Protein AF-0000000068720782 (afdb_homodimer)

Sequence (340 aa):
MIREATKRDLAYILDIYNDAILYTTAVYAYKPVNLENRIDWYEQKKAEGYPIFVYELDNKVVGFATFGPFRAWPAYKYSVEHSVYVDKAYRKNGIGSSLMKELIKIAKEREYMTLIAGIDAENEKSIALHQNYGFVHAGTIKKAGYKFNKWLDLAFYQLELNGPENPIEEMIREATKRDLAYILDIYNDAILYTTAVYAYKPVNLENRIDWYEQKKAEGYPIFVYELDNKVVGFATFGPFRAWPAYKYSVEHSVYVDKAYRKNGIGSSLMKELIKIAKEREYMTLIAGIDAENEKSIALHQNYGFVHAGTIKKAGYKFNKWLDLAFYQLELNGPENPIEE

Structure (mmCIF, N/CA/C/O backbone):
data_AF-0000000068720782-model_v1
#
loop_
_entity.id
_entity.type
_entity.pdbx_description
1 polymer N-acetyltransferase
#
loop_
_atom_site.group_PDB
_atom_site.id
_atom_site.type_symbol
_atom_site.label_atom_id
_atom_site.label_alt_id
_atom_site.label_comp_id
_atom_site.label_asym_id
_atom_site.label_entity_id
_atom_site.label_seq_id
_atom_site.pdbx_PDB_ins_code
_atom_site.Cartn_x
_atom_site.Cartn_y
_atom_site.Cartn_z
_atom_site.occupancy
_atom_site.B_iso_or_equiv
_atom_site.auth_seq_id
_atom_site.auth_comp_id
_atom_site.auth_asym_id
_atom_site.auth_atom_id
_atom_site.pdbx_PDB_model_num
ATOM 1 N N . MET A 1 1 ? -9.438 27.859 11.477 1 93.75 1 MET A N 1
ATOM 2 C CA . MET A 1 1 ? -10.672 27.266 10.969 1 93.75 1 MET A CA 1
ATOM 3 C C . MET A 1 1 ? -10.375 26.156 9.984 1 93.75 1 MET A C 1
ATOM 5 O O . MET A 1 1 ? -9.414 26.234 9.211 1 93.75 1 MET A O 1
ATOM 9 N N . ILE A 1 2 ? -11.125 25.094 10.039 1 98.25 2 ILE A N 1
ATOM 10 C CA . ILE A 1 2 ? -10.977 23.984 9.102 1 98.25 2 ILE A CA 1
ATOM 11 C C . ILE A 1 2 ? -12.016 24.109 7.988 1 98.25 2 ILE A C 1
ATOM 13 O O . ILE A 1 2 ? -13.188 24.375 8.258 1 98.25 2 ILE A O 1
ATOM 17 N N . ARG A 1 3 ? -11.594 23.922 6.809 1 98.25 3 ARG A N 1
ATOM 18 C CA . ARG A 1 3 ? -12.469 23.953 5.641 1 98.25 3 ARG A CA 1
ATOM 19 C C . ARG A 1 3 ? -11.898 23.109 4.508 1 98.25 3 ARG A C 1
ATOM 21 O O . ARG A 1 3 ? -10.758 22.641 4.586 1 98.25 3 ARG A O 1
ATOM 28 N N . GLU A 1 4 ? -12.68 22.938 3.471 1 98.31 4 GLU A N 1
ATOM 29 C CA . GLU A 1 4 ? -12.18 22.266 2.275 1 98.31 4 GLU A CA 1
ATOM 30 C C . GLU A 1 4 ? -11.18 23.141 1.524 1 98.31 4 GLU A C 1
ATOM 32 O O . GLU A 1 4 ? -11.375 24.344 1.405 1 98.31 4 GLU A O 1
ATOM 37 N N . ALA A 1 5 ? -10.234 22.516 0.987 1 98.75 5 ALA A N 1
ATOM 38 C CA . ALA A 1 5 ? -9.203 23.234 0.238 1 98.75 5 ALA A CA 1
ATOM 39 C C . ALA A 1 5 ? -9.758 23.766 -1.083 1 98.75 5 ALA A C 1
ATOM 41 O O . ALA A 1 5 ? -10.695 23.188 -1.646 1 98.75 5 ALA A O 1
ATOM 42 N N . THR A 1 6 ? -9.195 24.844 -1.563 1 98.06 6 THR A N 1
ATOM 43 C CA . THR A 1 6 ? -9.375 25.359 -2.916 1 98.06 6 THR A CA 1
ATOM 44 C C . THR A 1 6 ? -8.031 25.484 -3.631 1 98.06 6 THR A C 1
ATOM 46 O O . THR A 1 6 ? -6.977 25.344 -3.01 1 98.06 6 THR A O 1
ATOM 49 N N . LYS A 1 7 ? -8.086 25.734 -4.883 1 97.88 7 LYS A N 1
ATOM 50 C CA . LYS A 1 7 ? -6.852 25.859 -5.652 1 97.88 7 LYS A CA 1
ATOM 51 C C . LYS A 1 7 ? -5.984 26.984 -5.117 1 97.88 7 LYS A C 1
ATOM 53 O O . LYS A 1 7 ? -4.758 26.953 -5.23 1 97.88 7 LYS A O 1
ATOM 58 N N . ARG A 1 8 ? -6.535 27.969 -4.488 1 97.38 8 ARG A N 1
ATOM 59 C CA . ARG A 1 8 ? -5.812 29.109 -3.953 1 97.38 8 ARG A CA 1
ATOM 60 C C . ARG A 1 8 ? -4.926 28.703 -2.779 1 97.38 8 ARG A C 1
ATOM 62 O O . ARG A 1 8 ? -4.035 29.453 -2.379 1 97.38 8 ARG A O 1
ATOM 69 N N . ASP A 1 9 ? -5.195 27.562 -2.24 1 98.69 9 ASP A N 1
ATOM 70 C CA . ASP A 1 9 ? -4.484 27.094 -1.049 1 98.69 9 ASP A CA 1
ATOM 71 C C . ASP A 1 9 ? -3.229 26.312 -1.426 1 98.69 9 ASP A C 1
ATOM 73 O O . ASP A 1 9 ? -2.391 26.031 -0.569 1 98.69 9 ASP A O 1
ATOM 77 N N . LEU A 1 10 ? -3.096 26 -2.689 1 98.75 10 LEU A N 1
ATOM 78 C CA . LEU A 1 10 ? -2.139 24.984 -3.111 1 98.75 10 LEU A CA 1
ATOM 79 C C . LEU A 1 10 ? -0.707 25.469 -2.916 1 98.75 10 LEU A C 1
ATOM 81 O O . LEU A 1 10 ? 0.198 24.656 -2.678 1 98.75 10 LEU A O 1
ATOM 85 N N . ALA A 1 11 ? -0.473 26.734 -2.969 1 98.62 11 ALA A N 1
ATOM 86 C CA . ALA A 1 11 ? 0.87 27.25 -2.711 1 98.62 11 ALA A CA 1
ATOM 87 C C . ALA A 1 11 ? 1.294 26.969 -1.271 1 98.62 11 ALA A C 1
ATOM 89 O O . ALA A 1 11 ? 2.445 26.609 -1.014 1 98.62 11 ALA A O 1
ATOM 90 N N . TYR A 1 12 ? 0.387 27.172 -0.341 1 98.69 12 TYR A N 1
ATOM 91 C CA . TYR A 1 12 ? 0.673 26.891 1.061 1 98.69 12 TYR A CA 1
ATOM 92 C C . TYR A 1 12 ? 0.862 25.391 1.284 1 98.69 12 TYR A C 1
ATOM 94 O O . TYR A 1 12 ? 1.777 24.984 2 1 98.69 12 TYR A O 1
ATOM 102 N N . ILE A 1 13 ? -0.013 24.594 0.69 1 98.88 13 ILE A N 1
ATOM 103 C CA . ILE A 1 13 ? 0.073 23.141 0.795 1 98.88 13 ILE A CA 1
ATOM 104 C C . ILE A 1 13 ? 1.418 22.672 0.253 1 98.88 13 ILE A C 1
ATOM 106 O O . ILE A 1 13 ? 2.064 21.812 0.852 1 98.88 13 ILE A O 1
ATOM 110 N N . LEU A 1 14 ? 1.81 23.266 -0.865 1 98.88 14 LEU A N 1
ATOM 111 C CA . LEU A 1 14 ? 3.094 22.953 -1.479 1 98.88 14 LEU A CA 1
ATOM 112 C C . LEU A 1 14 ? 4.238 23.188 -0.498 1 98.88 14 LEU A C 1
ATOM 114 O O . LEU A 1 14 ? 5.102 22.312 -0.33 1 98.88 14 LEU A O 1
ATOM 118 N N . ASP A 1 15 ? 4.254 24.281 0.158 1 98.81 15 ASP A N 1
ATOM 119 C CA . ASP A 1 15 ? 5.32 24.625 1.091 1 98.81 15 ASP A CA 1
ATOM 120 C C . ASP A 1 15 ? 5.383 23.641 2.252 1 98.81 15 ASP A C 1
ATOM 122 O O . ASP A 1 15 ? 6.465 23.188 2.627 1 98.81 15 ASP A O 1
ATOM 126 N N . ILE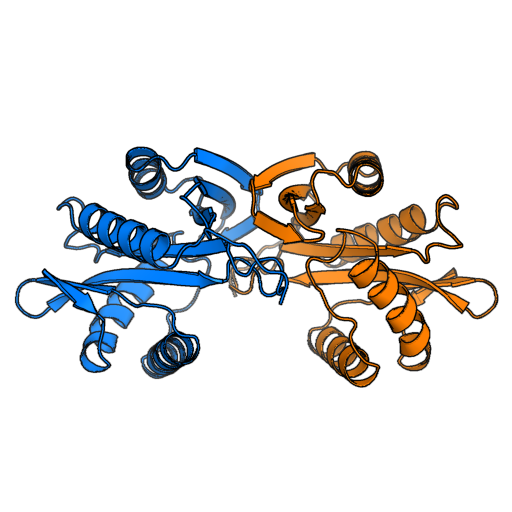 A 1 16 ? 4.258 23.359 2.791 1 98.81 16 ILE A N 1
ATOM 127 C CA . ILE A 1 16 ? 4.176 22.422 3.914 1 98.81 16 ILE A CA 1
ATOM 128 C C . ILE A 1 16 ? 4.684 21.047 3.484 1 98.81 16 ILE A C 1
ATOM 130 O O . ILE A 1 16 ? 5.484 20.438 4.188 1 98.81 16 ILE A O 1
ATOM 134 N N . TYR A 1 17 ? 4.227 20.641 2.332 1 98.75 17 TYR A N 1
ATOM 135 C CA . TYR A 1 17 ? 4.566 19.328 1.822 1 98.75 17 TYR A CA 1
ATOM 136 C C . TYR A 1 17 ? 6.055 19.234 1.502 1 98.75 17 TYR A C 1
ATOM 138 O O . TYR A 1 17 ? 6.707 18.234 1.831 1 98.75 17 TYR A O 1
ATOM 146 N N . ASN A 1 18 ? 6.598 20.203 0.886 1 98.88 18 ASN A N 1
ATOM 147 C CA . ASN A 1 18 ? 8.016 20.203 0.538 1 98.88 18 ASN A CA 1
ATOM 148 C C . ASN A 1 18 ? 8.898 20.25 1.781 1 98.88 18 ASN A C 1
ATOM 150 O O . ASN A 1 18 ? 9.977 19.656 1.806 1 98.88 18 ASN A O 1
ATOM 154 N N . ASP A 1 19 ? 8.5 20.953 2.783 1 98.81 19 ASP A N 1
ATOM 155 C CA . ASP A 1 19 ? 9.234 20.922 4.047 1 98.81 19 ASP A CA 1
ATOM 156 C C . ASP A 1 19 ? 9.281 19.5 4.617 1 98.81 19 ASP A C 1
ATOM 158 O O . ASP A 1 19 ? 10.336 19.047 5.062 1 98.81 19 ASP A O 1
ATOM 162 N N . ALA A 1 20 ? 8.141 18.812 4.609 1 98.38 20 ALA A N 1
ATOM 163 C CA . ALA A 1 20 ? 8.078 17.438 5.082 1 98.38 20 ALA A CA 1
ATOM 164 C C . ALA A 1 20 ? 9 16.531 4.273 1 98.38 20 ALA A C 1
ATOM 166 O O . ALA A 1 20 ? 9.672 15.656 4.832 1 98.38 20 ALA A O 1
ATOM 167 N N . ILE A 1 21 ? 9.031 16.719 2.912 1 98.5 21 ILE A N 1
ATOM 168 C CA . ILE A 1 21 ? 9.883 15.922 2.043 1 98.5 21 ILE A CA 1
ATOM 169 C C . ILE A 1 21 ? 11.352 16.141 2.412 1 98.5 21 ILE A C 1
ATOM 171 O O . ILE A 1 21 ? 12.109 15.188 2.59 1 98.5 21 ILE A O 1
ATOM 175 N N . LEU A 1 22 ? 11.719 17.375 2.613 1 98.31 22 LEU A N 1
ATOM 176 C CA . LEU A 1 22 ? 13.125 17.734 2.682 1 98.31 22 LEU A CA 1
ATOM 177 C C . LEU A 1 22 ? 13.688 17.5 4.078 1 98.31 22 LEU A C 1
ATOM 179 O O . LEU A 1 22 ? 14.867 17.172 4.234 1 98.31 22 LEU A O 1
ATOM 183 N N . TYR A 1 23 ? 12.828 17.531 5.094 1 98.25 23 TYR A N 1
ATOM 184 C CA . TYR A 1 23 ? 13.43 17.641 6.418 1 98.25 23 TYR A CA 1
ATOM 185 C C . TYR A 1 23 ? 12.836 16.625 7.371 1 98.25 23 TYR A C 1
ATOM 187 O O . TYR A 1 23 ? 13.164 16.609 8.562 1 98.25 23 TYR A O 1
ATOM 195 N N . THR A 1 24 ? 11.984 15.773 6.922 1 98.12 24 THR A N 1
ATOM 196 C CA . THR A 1 24 ? 11.383 14.781 7.809 1 98.12 24 THR A CA 1
ATOM 197 C C . THR A 1 24 ? 11.289 13.43 7.113 1 98.12 24 THR A C 1
ATOM 199 O O . THR A 1 24 ? 11.578 13.312 5.922 1 98.12 24 THR A O 1
ATOM 202 N N . THR A 1 25 ? 10.852 12.43 7.855 1 98.12 25 THR A N 1
ATOM 203 C CA . THR A 1 25 ? 10.586 11.109 7.309 1 98.12 25 THR A CA 1
ATOM 204 C C . THR A 1 25 ? 9.086 10.875 7.168 1 98.12 25 THR A C 1
ATOM 206 O O . THR A 1 25 ? 8.633 9.734 7.078 1 98.12 25 THR A O 1
ATOM 209 N N . ALA A 1 26 ? 8.352 11.938 7.25 1 97.69 26 ALA A N 1
ATOM 210 C CA . ALA A 1 26 ? 6.906 11.82 7.086 1 97.69 26 ALA A CA 1
ATOM 211 C C . ALA A 1 26 ? 6.543 11.484 5.641 1 97.69 26 ALA A C 1
ATOM 213 O O . ALA A 1 26 ? 5.48 10.922 5.379 1 97.69 26 ALA A O 1
ATOM 214 N N . VAL A 1 27 ? 7.422 11.883 4.762 1 98.06 27 VAL A N 1
ATOM 215 C CA . VAL A 1 27 ? 7.262 11.586 3.34 1 98.06 27 VAL A CA 1
ATOM 216 C C . VAL A 1 27 ? 8.5 10.852 2.822 1 98.06 27 VAL A C 1
ATOM 218 O O . VAL A 1 27 ? 9.617 11.359 2.936 1 98.06 27 VAL A O 1
ATOM 221 N N . TYR A 1 28 ? 8.289 9.719 2.252 1 98.44 28 TYR A N 1
ATOM 222 C CA . TYR A 1 28 ? 9.398 8.898 1.764 1 98.44 28 TYR A CA 1
ATOM 223 C C . TYR A 1 28 ? 9.789 9.297 0.347 1 98.44 28 TYR A C 1
ATOM 225 O O . TYR A 1 28 ? 9.836 8.453 -0.552 1 98.44 28 TYR A O 1
ATOM 233 N N . ALA A 1 29 ? 10.062 10.508 0.166 1 98.25 29 ALA A N 1
ATOM 234 C CA . ALA A 1 29 ? 10.539 11.102 -1.081 1 98.25 29 ALA A CA 1
ATOM 235 C C . ALA A 1 29 ? 11.805 11.922 -0.846 1 98.25 29 ALA A C 1
ATOM 237 O O . ALA A 1 29 ? 12.125 12.266 0.294 1 98.25 29 ALA A O 1
ATOM 238 N N . TYR A 1 30 ? 12.531 12.227 -1.935 1 98.31 30 TYR A N 1
ATOM 239 C CA . TYR A 1 30 ? 13.836 12.867 -1.806 1 98.31 30 TYR A CA 1
ATOM 240 C C . TYR A 1 30 ? 13.781 14.312 -2.281 1 98.31 30 TYR A C 1
ATOM 242 O O . TYR A 1 30 ? 14.453 15.18 -1.718 1 98.31 30 TYR A O 1
ATOM 250 N N . LYS A 1 31 ? 13.039 14.57 -3.332 1 98.25 31 LYS A N 1
ATOM 251 C CA . LYS A 1 31 ? 13.07 15.867 -4.004 1 98.25 31 LYS A CA 1
ATOM 252 C C . LYS A 1 31 ? 11.734 16.594 -3.852 1 98.25 31 LYS A C 1
ATOM 254 O O . LYS A 1 31 ? 10.672 15.984 -3.955 1 98.25 31 LYS A O 1
ATOM 259 N N . PRO A 1 32 ? 11.812 17.859 -3.662 1 98.31 32 PRO A N 1
ATOM 260 C CA . PRO A 1 32 ? 10.562 18.609 -3.6 1 98.31 32 PRO A CA 1
ATOM 261 C C . PRO A 1 32 ? 9.773 18.547 -4.906 1 98.31 32 PRO A C 1
ATOM 263 O O . PRO A 1 32 ? 10.344 18.281 -5.965 1 98.31 32 PRO A O 1
ATOM 266 N N . VAL A 1 33 ? 8.531 18.812 -4.805 1 98.56 33 VAL A N 1
ATOM 267 C CA . VAL A 1 33 ? 7.672 18.891 -5.98 1 98.56 33 VAL A CA 1
ATOM 268 C C . VAL A 1 33 ? 7.395 20.344 -6.324 1 98.56 33 VAL A C 1
ATOM 270 O O . VAL A 1 33 ? 7.789 21.25 -5.586 1 98.56 33 VAL A O 1
ATOM 273 N N . ASN A 1 34 ? 6.789 20.562 -7.508 1 98.75 34 ASN A N 1
ATOM 274 C CA . ASN A 1 34 ? 6.438 21.922 -7.91 1 98.75 34 ASN A CA 1
ATOM 275 C C . ASN A 1 34 ? 4.93 22.156 -7.852 1 98.75 34 ASN A C 1
ATOM 277 O O . ASN A 1 34 ? 4.176 21.266 -7.453 1 98.75 34 ASN A O 1
ATOM 281 N N . LEU A 1 35 ? 4.535 23.359 -8.164 1 98.69 35 LEU A N 1
ATOM 282 C CA . LEU A 1 35 ? 3.127 23.734 -8.055 1 98.69 35 LEU A CA 1
ATOM 283 C C . LEU A 1 35 ? 2.271 22.891 -9.008 1 98.69 35 LEU A C 1
ATOM 285 O O . LEU A 1 35 ? 1.146 22.516 -8.664 1 98.69 35 LEU A O 1
ATOM 289 N N . GLU A 1 36 ? 2.717 22.578 -10.172 1 98.69 36 GLU A N 1
ATOM 290 C CA . GLU A 1 36 ? 1.991 21.766 -11.141 1 98.69 36 GLU A CA 1
ATOM 291 C C . GLU A 1 36 ? 1.688 20.375 -10.578 1 98.69 36 GLU A C 1
ATOM 293 O O . GLU A 1 36 ? 0.597 19.844 -10.789 1 98.69 36 GLU A O 1
ATOM 298 N N . ASN A 1 37 ? 2.646 19.891 -9.898 1 98.56 37 ASN A N 1
ATOM 299 C CA . ASN A 1 37 ? 2.445 18.625 -9.219 1 98.56 37 ASN A CA 1
ATOM 300 C C . ASN A 1 37 ? 1.275 18.688 -8.242 1 98.56 37 ASN A C 1
ATOM 302 O O . ASN A 1 37 ? 0.424 17.797 -8.219 1 98.56 37 ASN A O 1
ATOM 306 N N . ARG A 1 38 ? 1.25 19.672 -7.48 1 98.69 38 ARG A N 1
ATOM 307 C CA . ARG A 1 38 ? 0.219 19.781 -6.453 1 98.69 38 ARG A CA 1
ATOM 308 C C . ARG A 1 38 ? -1.146 20.062 -7.078 1 98.69 38 ARG A C 1
ATOM 310 O O . ARG A 1 38 ? -2.172 19.625 -6.562 1 98.69 38 ARG A O 1
ATOM 317 N N . ILE A 1 39 ? -1.146 20.766 -8.172 1 98.75 39 ILE A N 1
ATOM 318 C CA . ILE A 1 39 ? -2.391 20.984 -8.906 1 98.75 39 ILE A CA 1
ATOM 319 C C . ILE A 1 39 ? -2.936 19.641 -9.406 1 98.75 39 ILE A C 1
ATOM 321 O O . ILE A 1 39 ? -4.121 19.344 -9.242 1 98.75 39 ILE A O 1
ATOM 325 N N . ASP A 1 40 ? -2.102 18.844 -10.039 1 98.69 40 ASP A N 1
ATOM 326 C CA . ASP A 1 40 ? -2.5 17.531 -10.508 1 98.69 40 ASP A CA 1
ATOM 327 C C . ASP A 1 40 ? -3.02 16.672 -9.359 1 98.69 40 ASP A C 1
ATOM 329 O O . ASP A 1 40 ? -4.043 15.992 -9.492 1 98.69 40 ASP A O 1
ATOM 333 N N . TRP A 1 41 ? -2.26 16.719 -8.312 1 98.5 41 TRP A N 1
ATOM 334 C CA . TRP A 1 41 ? -2.648 15.984 -7.109 1 98.5 41 TRP A CA 1
ATOM 335 C C . TRP A 1 41 ? -4.031 16.422 -6.637 1 98.5 41 TRP A C 1
ATOM 337 O O . TRP A 1 41 ? -4.887 15.57 -6.352 1 98.5 41 TRP A O 1
ATOM 347 N N . TYR A 1 42 ? -4.258 17.703 -6.547 1 98.81 42 TYR A N 1
ATOM 348 C CA . TYR A 1 42 ? -5.527 18.297 -6.129 1 98.81 42 TYR A CA 1
ATOM 349 C C . TYR A 1 42 ? -6.656 17.844 -7.051 1 98.81 42 TYR A C 1
ATOM 351 O O . TYR A 1 42 ? -7.707 17.391 -6.582 1 98.81 42 TYR A O 1
ATOM 359 N N . GLU A 1 43 ? -6.422 17.938 -8.305 1 98.75 43 GLU A N 1
ATOM 360 C CA . GLU A 1 43 ? -7.441 17.594 -9.289 1 98.75 43 GLU A CA 1
ATOM 361 C C . GLU A 1 43 ? -7.773 16.109 -9.258 1 98.75 43 GLU A C 1
ATOM 363 O O . GLU A 1 43 ? -8.938 15.727 -9.414 1 98.75 43 GLU A O 1
ATOM 368 N N . GLN A 1 44 ? -6.801 15.32 -9.07 1 98.38 44 GLN A N 1
ATOM 369 C CA . GLN A 1 44 ? -7.02 13.883 -8.969 1 98.38 44 GLN A CA 1
ATOM 370 C C . GLN A 1 44 ? -7.852 13.539 -7.738 1 98.38 44 GLN A C 1
ATOM 372 O O . GLN A 1 44 ? -8.789 12.734 -7.816 1 98.38 44 GLN A O 1
ATOM 377 N N . LYS A 1 45 ? -7.48 14.133 -6.625 1 98.31 45 LYS A N 1
ATOM 378 C CA . LYS A 1 45 ? -8.227 13.906 -5.391 1 98.31 45 LYS A CA 1
ATOM 379 C C . LYS A 1 45 ? -9.688 14.312 -5.547 1 98.31 45 LYS A C 1
ATOM 381 O O . LYS A 1 45 ? -10.594 13.562 -5.156 1 98.31 45 LYS A O 1
ATOM 386 N N . LYS A 1 46 ? -9.883 15.43 -6.125 1 98 46 LYS A N 1
ATOM 387 C CA . LYS A 1 46 ? -11.242 15.914 -6.34 1 98 46 LYS A CA 1
ATOM 388 C C . LYS A 1 46 ? -12.016 15 -7.285 1 98 46 LYS A C 1
ATOM 390 O O . LYS A 1 46 ? -13.18 14.688 -7.039 1 98 46 LYS A O 1
ATOM 395 N N . ALA A 1 47 ? -11.352 14.617 -8.32 1 98.12 47 ALA A N 1
ATOM 396 C CA . ALA A 1 47 ? -11.984 13.742 -9.305 1 98.12 47 ALA A CA 1
ATOM 397 C C . ALA A 1 47 ? -12.383 12.414 -8.672 1 98.12 47 ALA A C 1
ATOM 399 O O . ALA A 1 47 ? -13.414 11.828 -9.039 1 98.12 47 ALA A O 1
ATOM 400 N N . GLU A 1 48 ? -11.633 11.977 -7.746 1 97.56 48 GLU A N 1
ATOM 401 C CA . GLU A 1 48 ? -11.875 10.68 -7.105 1 97.56 48 GLU A CA 1
ATOM 402 C C . GLU A 1 48 ? -12.797 10.828 -5.902 1 97.56 48 GLU A C 1
ATOM 404 O O . GLU A 1 48 ? -13.164 9.828 -5.27 1 97.56 48 GLU A O 1
ATOM 409 N N . GLY A 1 49 ? -13.109 12.031 -5.551 1 97.56 49 GLY A N 1
ATOM 410 C CA . GLY A 1 49 ? -14.086 12.305 -4.512 1 97.56 49 GLY A CA 1
ATOM 411 C C . GLY A 1 49 ? -13.492 12.32 -3.117 1 97.56 49 GLY A C 1
ATOM 412 O O . GLY A 1 49 ? -14.211 12.156 -2.127 1 97.56 49 GLY A O 1
ATOM 413 N N . TYR A 1 50 ? -12.234 12.414 -3.018 1 98.62 50 TYR A N 1
ATOM 414 C CA . TYR A 1 50 ? -11.586 12.422 -1.709 1 98.62 50 TYR A CA 1
ATOM 415 C C . TYR A 1 50 ? -11.43 13.844 -1.186 1 98.62 50 TYR A C 1
ATOM 417 O O . TYR A 1 50 ? -11.164 14.766 -1.956 1 98.62 50 TYR A O 1
ATOM 425 N N . PRO A 1 51 ? -11.508 14.016 0.058 1 98.5 51 PRO A N 1
ATOM 426 C CA . PRO A 1 51 ? -11.453 15.359 0.641 1 98.5 51 PRO A CA 1
ATOM 427 C C . PRO A 1 51 ? -10.023 15.852 0.84 1 98.5 51 PRO A C 1
ATOM 429 O O . PRO A 1 51 ? -9.102 15.047 1.011 1 98.5 51 PRO A O 1
ATOM 432 N N . ILE A 1 52 ? -9.883 17.109 0.787 1 98.88 52 ILE A N 1
ATOM 433 C CA . ILE A 1 52 ? -8.695 17.828 1.241 1 98.88 52 ILE A CA 1
ATOM 434 C C . ILE A 1 52 ? -9.109 18.938 2.195 1 98.88 52 ILE A C 1
ATOM 436 O O . ILE A 1 52 ? -9.75 19.906 1.785 1 98.88 52 ILE A O 1
ATOM 440 N N . PHE A 1 53 ? -8.695 18.781 3.443 1 98.81 53 PHE A N 1
ATOM 441 C CA . PHE A 1 53 ? -9 19.781 4.457 1 98.81 53 PHE A CA 1
ATOM 442 C C . PHE A 1 53 ? -7.777 20.656 4.742 1 98.81 53 PHE A C 1
ATOM 444 O O . PHE A 1 53 ? -6.652 20.141 4.805 1 98.81 53 PHE A O 1
ATOM 451 N N . VAL A 1 54 ? -8.07 21.922 4.973 1 98.88 54 VAL A N 1
ATOM 452 C CA . VAL A 1 54 ? -6.992 22.812 5.387 1 98.88 54 VAL A CA 1
ATOM 453 C C . VAL A 1 54 ? -7.363 23.5 6.699 1 98.88 54 VAL A C 1
ATOM 455 O O . VAL A 1 54 ? -8.547 23.672 7.004 1 98.88 54 VAL A O 1
ATOM 458 N N . TYR A 1 55 ? -6.371 23.688 7.473 1 98.81 55 TYR A N 1
ATOM 459 C CA . TYR A 1 55 ? -6.473 24.578 8.633 1 98.81 55 TYR A CA 1
ATOM 460 C C . TYR A 1 55 ? -5.957 25.969 8.305 1 98.81 55 TYR A C 1
ATOM 462 O O . TYR A 1 55 ? -4.781 26.141 7.98 1 98.81 55 TYR A O 1
ATOM 470 N N . GLU A 1 56 ? -6.836 26.938 8.383 1 98.44 56 GLU A N 1
ATOM 471 C CA . GLU A 1 56 ? -6.484 28.312 8.039 1 98.44 56 GLU A CA 1
ATOM 472 C C . GLU A 1 56 ? -6.348 29.172 9.281 1 98.44 56 GLU A C 1
ATOM 474 O O . GLU A 1 56 ? -7.203 29.141 10.172 1 98.44 56 GLU A O 1
ATOM 479 N N . LEU A 1 57 ? -5.23 29.797 9.422 1 96.44 57 LEU A N 1
ATOM 480 C CA . LEU A 1 57 ? -4.969 30.812 10.43 1 96.44 57 LEU A CA 1
ATOM 481 C C . LEU A 1 57 ? -4.523 32.125 9.781 1 96.44 57 LEU A C 1
ATOM 483 O O . LEU A 1 57 ? -3.525 32.156 9.062 1 96.44 57 LEU A O 1
ATOM 487 N N . ASP A 1 58 ? -5.23 33.281 10.062 1 93.12 58 ASP A N 1
ATOM 488 C CA . ASP A 1 58 ? -4.906 34.594 9.547 1 93.12 58 ASP A CA 1
ATOM 489 C C . ASP A 1 58 ? -4.688 34.562 8.039 1 93.12 58 ASP A C 1
ATOM 491 O O . ASP A 1 58 ? -3.658 35.031 7.543 1 93.12 58 ASP A O 1
ATOM 495 N N . ASN A 1 59 ? -5.555 33.875 7.309 1 93.25 59 ASN A N 1
ATOM 496 C CA . ASN A 1 59 ? -5.609 33.781 5.852 1 93.25 59 ASN A CA 1
ATOM 497 C C . ASN A 1 59 ? -4.438 33 5.289 1 93.25 59 ASN A C 1
ATOM 499 O O . ASN A 1 59 ? -4.078 33.156 4.125 1 93.25 59 ASN A O 1
ATOM 503 N N . LYS A 1 60 ? -3.869 32.25 6.148 1 96.75 60 LYS A N 1
ATOM 504 C CA . LYS A 1 60 ? -2.789 31.328 5.758 1 96.75 60 LYS A CA 1
ATOM 505 C C . LYS A 1 60 ? -3.131 29.891 6.094 1 96.75 60 LYS A C 1
ATOM 507 O O . LYS A 1 60 ? -3.641 29.594 7.18 1 96.75 60 LYS A O 1
ATOM 512 N N . VAL A 1 61 ? -2.93 29.047 5.098 1 98.62 61 VAL A N 1
ATOM 513 C CA . VAL A 1 61 ? -3.057 27.609 5.395 1 98.62 61 VAL A CA 1
ATOM 514 C C . VAL A 1 61 ? -1.822 27.141 6.156 1 98.62 61 VAL A C 1
ATOM 516 O O . VAL A 1 61 ? -0.695 27.281 5.676 1 98.62 61 VAL A O 1
ATOM 519 N N . VAL A 1 62 ? -2.051 26.547 7.359 1 98.75 62 VAL A N 1
ATOM 520 C CA . VAL A 1 62 ? -0.914 26.188 8.195 1 98.75 62 VAL A CA 1
ATOM 521 C C . VAL A 1 62 ? -0.945 24.688 8.484 1 98.75 62 VAL A C 1
ATOM 523 O O . VAL A 1 62 ? -0.147 24.188 9.281 1 98.75 62 VAL A O 1
ATOM 526 N N . GLY A 1 63 ? -1.836 23.969 7.91 1 98.75 63 GLY A N 1
ATOM 527 C CA . GLY A 1 63 ? -1.952 22.516 7.961 1 98.75 63 GLY A CA 1
ATOM 528 C C . GLY A 1 63 ? -2.971 21.969 6.98 1 98.75 63 GLY A C 1
ATOM 529 O O . GLY A 1 63 ? -3.857 22.688 6.523 1 98.75 63 GLY A O 1
ATOM 530 N N . PHE A 1 64 ? -2.779 20.734 6.605 1 98.88 64 PHE A N 1
ATOM 531 C CA . PHE A 1 64 ? -3.771 20.094 5.75 1 98.88 64 PHE A CA 1
ATOM 532 C C . PHE A 1 64 ? -3.82 18.594 6.004 1 98.88 64 PHE A C 1
ATOM 534 O O . PHE A 1 64 ? -2.896 18.031 6.594 1 98.88 64 PHE A O 1
ATOM 541 N N . ALA A 1 65 ? -4.91 17.984 5.648 1 98.81 65 ALA A N 1
ATOM 542 C CA . ALA A 1 65 ? -5.156 16.547 5.812 1 98.81 65 ALA A CA 1
ATOM 543 C C . ALA A 1 65 ? -6.008 16 4.668 1 98.81 65 ALA A C 1
ATOM 545 O O . ALA A 1 65 ? -6.816 16.734 4.09 1 98.81 65 ALA A O 1
ATOM 546 N N . THR A 1 66 ? -5.797 14.836 4.383 1 98.81 66 THR A N 1
ATOM 547 C CA . THR A 1 66 ? -6.57 14.148 3.352 1 98.81 66 THR A CA 1
ATOM 548 C C . THR A 1 66 ? -6.527 12.641 3.555 1 98.81 66 THR A C 1
ATOM 550 O O . THR A 1 66 ? -5.863 12.148 4.473 1 98.81 66 THR A O 1
ATOM 553 N N . PHE A 1 67 ? -7.332 11.93 2.863 1 98.75 67 PHE A N 1
ATOM 554 C CA . PHE A 1 67 ? -7.176 10.492 2.74 1 98.75 67 PHE A CA 1
ATOM 555 C C . PHE A 1 67 ? -7.512 10.023 1.327 1 98.75 67 PHE A C 1
ATOM 557 O O . PHE A 1 67 ? -7.98 10.812 0.504 1 98.75 67 PHE A O 1
ATOM 564 N N . GLY A 1 68 ? -7.164 8.898 1.028 1 98.38 68 GLY A N 1
ATOM 565 C CA . GLY A 1 68 ? -7.426 8.195 -0.219 1 98.38 68 GLY A CA 1
ATOM 566 C C . GLY A 1 68 ? -7.359 6.684 -0.081 1 98.38 68 GLY A C 1
ATOM 567 O O . GLY A 1 68 ? -7.352 6.156 1.033 1 98.38 68 GLY A O 1
ATOM 568 N N . PRO A 1 69 ? -7.324 6.016 -1.226 1 97.81 69 PRO A N 1
ATOM 569 C CA . PRO A 1 69 ? -7.336 4.555 -1.147 1 97.81 69 PRO A CA 1
ATOM 570 C C . PRO A 1 69 ? -6.121 3.994 -0.414 1 97.81 69 PRO A C 1
ATOM 572 O O . PRO A 1 69 ? -5.008 4.5 -0.579 1 97.81 69 PRO A O 1
ATOM 575 N N . PHE A 1 70 ? -6.379 3 0.44 1 98.56 70 PHE A N 1
ATOM 576 C CA . PHE A 1 70 ? -5.266 2.277 1.045 1 98.56 70 PHE A CA 1
ATOM 577 C C . PHE A 1 70 ? -4.523 1.456 -0 1 98.56 70 PHE A C 1
ATOM 579 O O . PHE A 1 70 ? -3.291 1.462 -0.041 1 98.56 70 PHE A O 1
ATOM 586 N N . ARG A 1 71 ? -5.254 0.763 -0.761 1 98 71 ARG A N 1
ATOM 587 C CA . ARG A 1 71 ? -4.777 -0.017 -1.897 1 98 71 ARG A CA 1
ATOM 588 C C . ARG A 1 71 ? -5.746 0.076 -3.072 1 98 71 ARG A C 1
ATOM 590 O O . ARG A 1 71 ? -6.914 0.425 -2.893 1 98 71 ARG A O 1
ATOM 597 N N . ALA A 1 72 ? -5.324 -0.307 -4.234 1 94.31 72 ALA A N 1
ATOM 598 C CA . ALA A 1 72 ? -6.02 0.014 -5.48 1 94.31 72 ALA A CA 1
ATOM 599 C C . ALA A 1 72 ? -7.113 -1.008 -5.777 1 94.31 72 ALA A C 1
ATOM 601 O O . ALA A 1 72 ? -8.047 -0.729 -6.535 1 94.31 72 ALA A O 1
ATOM 602 N N . TRP A 1 73 ? -7.164 -2.162 -5.242 1 96.06 73 TRP A N 1
ATOM 603 C CA . TRP A 1 73 ? -8.109 -3.209 -5.617 1 96.06 73 TRP A CA 1
ATOM 604 C C . TRP A 1 73 ? -9.492 -2.918 -5.051 1 96.06 73 TRP A C 1
ATOM 606 O O . TRP A 1 73 ? -9.625 -2.395 -3.941 1 96.06 73 TRP A O 1
ATOM 616 N N . PRO A 1 74 ? -10.555 -3.352 -5.738 1 97.88 74 PRO A N 1
ATOM 617 C CA . PRO A 1 74 ? -11.922 -2.961 -5.41 1 97.88 74 PRO A CA 1
ATOM 618 C C . PRO A 1 74 ? -12.352 -3.414 -4.016 1 97.88 74 PRO A C 1
ATOM 620 O O . PRO A 1 74 ? -13.156 -2.748 -3.365 1 97.88 74 PRO A O 1
ATOM 623 N N . ALA A 1 75 ? -11.82 -4.445 -3.529 1 98.38 75 ALA A N 1
ATOM 624 C CA . ALA A 1 75 ? -12.297 -4.977 -2.254 1 98.38 75 ALA A CA 1
ATOM 625 C C . ALA A 1 75 ? -11.789 -4.129 -1.087 1 98.38 75 ALA A C 1
ATOM 627 O O . ALA A 1 75 ? -12.242 -4.293 0.048 1 98.38 75 ALA A O 1
ATOM 628 N N . TYR A 1 76 ? -10.914 -3.201 -1.398 1 98.69 76 TYR A N 1
ATOM 629 C CA . TYR A 1 76 ? -10.406 -2.283 -0.385 1 98.69 76 TYR A CA 1
ATOM 630 C C . TYR A 1 76 ? -11.281 -1.04 -0.29 1 98.69 76 TYR A C 1
ATOM 632 O O . TYR A 1 76 ? -10.93 -0.07 0.381 1 98.69 76 TYR A O 1
ATOM 640 N N . LYS A 1 77 ? -12.398 -0.962 -0.922 1 98.12 77 LYS A N 1
ATOM 641 C CA . LYS A 1 77 ? -13.164 0.266 -1.121 1 98.12 77 LYS A CA 1
ATOM 642 C C . LYS A 1 77 ? -13.602 0.859 0.214 1 98.12 77 LYS A C 1
ATOM 644 O O . LYS A 1 77 ? -13.969 2.035 0.286 1 98.12 77 LYS A O 1
ATOM 649 N N . TYR A 1 78 ? -13.625 0.09 1.337 1 98.62 78 TYR A N 1
ATOM 650 C CA . TYR A 1 78 ? -14.062 0.6 2.631 1 98.62 78 TYR A CA 1
ATOM 651 C C . TYR A 1 78 ? -12.875 0.894 3.533 1 98.62 78 TYR A C 1
ATOM 653 O O . TYR A 1 78 ? -13.031 1.113 4.734 1 98.62 78 TYR A O 1
ATOM 661 N N . SER A 1 79 ? -11.641 0.855 3.043 1 98.81 79 SER A N 1
ATOM 662 C CA . SER A 1 79 ? -10.43 1.211 3.773 1 98.81 79 SER A CA 1
ATOM 663 C C . SER A 1 79 ? -9.703 2.373 3.105 1 98.81 79 SER A C 1
ATOM 665 O O . SER A 1 79 ? -9.539 2.391 1.884 1 98.81 79 SER A O 1
ATOM 667 N N . VAL A 1 80 ? -9.305 3.318 3.852 1 98.81 80 VAL A N 1
ATOM 668 C CA . VAL A 1 80 ? -8.594 4.477 3.32 1 98.81 80 VAL A CA 1
ATOM 669 C C . VAL A 1 80 ? -7.34 4.742 4.152 1 98.81 80 VAL A C 1
ATOM 671 O O . VAL A 1 80 ? -7.262 4.336 5.312 1 98.81 80 VAL A O 1
ATOM 674 N N . GLU A 1 81 ? -6.348 5.316 3.551 1 98.88 81 GLU A N 1
ATOM 675 C CA . GLU A 1 81 ? -5.121 5.777 4.191 1 98.88 81 GLU A CA 1
ATOM 676 C C . GLU A 1 81 ? -5.055 7.305 4.223 1 98.88 81 GLU A C 1
ATOM 678 O O . GLU A 1 81 ? -5.348 7.965 3.225 1 98.88 81 GLU A O 1
ATOM 683 N N . HIS A 1 82 ? -4.73 7.828 5.383 1 98.88 82 HIS A N 1
ATOM 684 C CA . HIS A 1 82 ? -4.797 9.281 5.523 1 98.88 82 HIS A CA 1
ATOM 685 C C . HIS A 1 82 ? -3.43 9.867 5.859 1 98.88 82 HIS A C 1
ATOM 687 O O . HIS A 1 82 ? -2.488 9.125 6.156 1 98.88 82 HIS A O 1
ATOM 693 N N . SER A 1 83 ? -3.373 11.156 5.746 1 98.31 83 SER A N 1
ATOM 694 C CA . SER A 1 83 ? -2.209 11.945 6.141 1 98.31 83 SER A CA 1
ATOM 695 C C . SER A 1 83 ? -2.621 13.273 6.75 1 98.31 83 SER A C 1
ATOM 697 O O . SER A 1 83 ? -3.67 13.828 6.406 1 98.31 83 SER A O 1
ATOM 699 N N . VAL A 1 84 ? -1.854 13.734 7.68 1 98.5 84 VAL A N 1
ATOM 700 C CA . VAL A 1 84 ? -1.996 15.031 8.328 1 98.5 84 VAL A CA 1
ATOM 701 C C . VAL A 1 84 ? -0.649 15.75 8.352 1 98.5 84 VAL A C 1
ATOM 703 O O . VAL A 1 84 ? 0.355 15.188 8.789 1 98.5 84 VAL A O 1
ATOM 706 N N . TYR A 1 85 ? -0.636 16.953 7.832 1 98.56 85 TYR A N 1
ATOM 707 C CA . TYR A 1 85 ? 0.575 17.766 7.816 1 98.56 85 TYR A CA 1
ATOM 708 C C . TYR A 1 85 ? 0.33 19.125 8.469 1 98.56 85 TYR A C 1
ATOM 710 O O . TYR A 1 85 ? -0.713 19.734 8.25 1 98.56 85 TYR A O 1
ATOM 718 N N . VAL A 1 86 ? 1.238 19.516 9.25 1 98.38 86 VAL A N 1
ATOM 719 C CA . VAL A 1 86 ? 1.184 20.828 9.898 1 98.38 86 VAL A CA 1
ATOM 720 C C . VAL A 1 86 ? 2.467 21.609 9.602 1 98.38 86 VAL A C 1
ATOM 722 O O . VAL A 1 86 ? 3.564 21.047 9.68 1 98.38 86 VAL A O 1
ATOM 725 N N . ASP A 1 87 ? 2.316 22.828 9.234 1 98.25 87 ASP A N 1
ATOM 726 C CA . ASP A 1 87 ? 3.461 23.719 9.055 1 98.25 87 ASP A CA 1
ATOM 727 C C . ASP A 1 87 ? 4.379 23.703 10.273 1 98.25 87 ASP A C 1
ATOM 729 O O . ASP A 1 87 ? 3.906 23.781 11.414 1 98.25 87 ASP A O 1
ATOM 733 N N . LYS A 1 88 ? 5.637 23.625 10.031 1 96.31 88 LYS A N 1
ATOM 734 C CA . LYS A 1 88 ? 6.617 23.469 11.102 1 96.31 88 LYS A CA 1
ATOM 735 C C . LYS A 1 88 ? 6.535 24.625 12.102 1 96.31 88 LYS A C 1
ATOM 737 O O . LYS A 1 88 ? 6.781 24.438 13.289 1 96.31 88 LYS A O 1
ATOM 742 N N . ALA A 1 89 ? 6.156 25.75 11.664 1 96.5 89 ALA A N 1
ATOM 743 C CA . ALA A 1 89 ? 6.113 26.938 12.508 1 96.5 89 ALA A CA 1
ATOM 744 C C . ALA A 1 89 ? 4.887 26.922 13.414 1 96.5 89 ALA A C 1
ATOM 746 O O . ALA A 1 89 ? 4.801 27.703 14.359 1 96.5 89 ALA A O 1
ATOM 747 N N . TYR A 1 90 ? 3.998 26.062 13.188 1 96.25 90 TYR A N 1
ATOM 748 C CA . TYR A 1 90 ? 2.723 26.109 13.891 1 96.25 90 TYR A CA 1
ATOM 749 C C . TYR A 1 90 ? 2.451 24.797 14.609 1 96.25 90 TYR A C 1
ATOM 751 O O . TYR A 1 90 ? 1.32 24.531 15.023 1 96.25 90 TYR A O 1
ATOM 759 N N . ARG A 1 91 ? 3.42 23.984 14.742 1 93.19 91 ARG A N 1
ATOM 760 C CA . ARG A 1 91 ? 3.238 22.688 15.391 1 93.19 91 ARG A CA 1
ATOM 761 C C . ARG A 1 91 ? 3.035 22.844 16.891 1 93.19 91 ARG A C 1
ATOM 763 O O . ARG A 1 91 ? 3.348 23.891 17.453 1 93.19 91 ARG A O 1
ATOM 770 N N . LYS A 1 92 ? 2.447 21.922 17.5 1 90.69 92 LYS A N 1
ATOM 771 C CA . LYS A 1 92 ? 2.193 21.859 18.938 1 90.69 92 LYS A CA 1
ATOM 772 C C . LYS A 1 92 ? 1.168 22.906 19.359 1 90.69 92 LYS A C 1
ATOM 774 O O . LYS A 1 92 ? 1.267 23.469 20.453 1 90.69 92 LYS A O 1
ATOM 779 N N . ASN A 1 93 ? 0.225 23.141 18.453 1 91.19 93 ASN A N 1
ATOM 780 C CA . ASN A 1 93 ? -0.823 24.125 18.75 1 91.19 93 ASN A CA 1
ATOM 781 C C . ASN A 1 93 ? -2.213 23.531 18.516 1 91.19 93 ASN A C 1
ATOM 783 O O . ASN A 1 93 ? -3.168 24.266 18.266 1 91.19 93 ASN A O 1
ATOM 787 N N . GLY A 1 94 ? -2.242 22.25 18.469 1 94.94 94 GLY A N 1
ATOM 788 C CA . GLY A 1 94 ? -3.531 21.578 18.375 1 94.94 94 GLY A CA 1
ATOM 789 C C . GLY A 1 94 ? -4.055 21.484 16.953 1 94.94 94 GLY A C 1
ATOM 790 O O . GLY A 1 94 ? -5.148 20.969 16.719 1 94.94 94 GLY A O 1
ATOM 791 N N . ILE A 1 95 ? -3.338 21.938 16 1 97.31 95 ILE A N 1
ATOM 792 C CA . ILE A 1 95 ? -3.76 21.969 14.609 1 97.31 95 ILE A CA 1
ATOM 793 C C . ILE A 1 95 ? -3.9 20.547 14.078 1 97.31 95 ILE A C 1
ATOM 795 O O . ILE A 1 95 ? -4.918 20.203 13.477 1 97.31 95 ILE A O 1
ATOM 799 N N . GLY A 1 96 ? -2.879 19.703 14.328 1 97.56 96 GLY A N 1
ATOM 800 C CA . GLY A 1 96 ? -2.947 18.312 13.914 1 97.56 96 GLY A CA 1
ATOM 801 C C . GLY A 1 96 ? -4.141 17.578 14.492 1 97.56 96 GLY A C 1
ATOM 802 O O . GLY A 1 96 ? -4.82 16.828 13.789 1 97.56 96 GLY A O 1
ATOM 803 N N . SER A 1 97 ? -4.355 17.859 15.711 1 97.62 97 SER A N 1
ATOM 804 C CA . SER A 1 97 ? -5.492 17.266 16.406 1 97.62 97 SER A CA 1
ATOM 805 C C . SER A 1 97 ? -6.812 17.688 15.773 1 97.62 97 SER A C 1
ATOM 807 O O . SER A 1 97 ? -7.695 16.844 15.555 1 97.62 97 SER A O 1
ATOM 809 N N . SER A 1 98 ? -6.945 18.938 15.523 1 98.12 98 SER A N 1
ATOM 810 C CA . SER A 1 98 ? -8.164 19.453 14.906 1 98.12 98 SER A CA 1
ATOM 811 C C . SER A 1 98 ? -8.406 18.828 13.539 1 98.12 98 SER A C 1
ATOM 813 O O . SER A 1 98 ? -9.531 18.453 13.211 1 98.12 98 SER A O 1
ATOM 815 N N . LEU A 1 99 ? -7.387 18.734 12.758 1 98.62 99 LEU A N 1
ATOM 816 C CA . LEU A 1 99 ? -7.484 18.125 11.438 1 98.62 99 LEU A CA 1
ATOM 817 C C . LEU A 1 99 ? -7.844 16.656 11.539 1 98.62 99 LEU A C 1
ATOM 819 O O . LEU A 1 99 ? -8.672 16.156 10.766 1 98.62 99 LEU A O 1
ATOM 823 N N . MET A 1 100 ? -7.23 15.953 12.484 1 98.56 100 MET A N 1
ATOM 824 C CA . MET A 1 100 ? -7.504 14.539 12.703 1 98.56 100 MET A CA 1
ATOM 825 C C . MET A 1 100 ? -8.969 14.312 13.039 1 98.56 100 MET A C 1
ATOM 827 O O . MET A 1 100 ? -9.609 13.422 12.477 1 98.56 100 MET A O 1
ATOM 831 N N . LYS A 1 101 ? -9.469 15.109 13.883 1 98.38 101 LYS A N 1
ATOM 832 C CA . LYS A 1 101 ? -10.875 15 14.281 1 98.38 101 LYS A CA 1
ATOM 833 C C . LYS A 1 101 ? -11.797 15.148 13.07 1 98.38 101 LYS A C 1
ATOM 835 O O . LYS A 1 101 ? -12.742 14.375 12.914 1 98.38 101 LYS A O 1
ATOM 840 N N . GLU A 1 102 ? -11.516 16.156 12.289 1 98.5 102 GLU A N 1
ATOM 841 C CA . GLU A 1 102 ? -12.328 16.375 11.102 1 98.5 102 GLU A CA 1
ATOM 842 C C . GLU A 1 102 ? -12.227 15.203 10.133 1 98.5 102 GLU A C 1
ATOM 844 O O . GLU A 1 102 ? -13.227 14.781 9.562 1 98.5 102 GLU A O 1
ATOM 849 N N . LEU A 1 103 ? -11.062 14.68 9.945 1 98.44 103 LEU A N 1
ATOM 850 C CA . LEU A 1 103 ? -10.805 13.547 9.062 1 98.44 103 LEU A CA 1
ATOM 851 C C . LEU A 1 103 ? -11.594 12.32 9.508 1 98.44 103 LEU A C 1
ATOM 853 O O . LEU A 1 103 ? -12.234 11.656 8.688 1 98.44 103 LEU A O 1
ATOM 857 N N . ILE A 1 104 ? -11.516 12.016 10.75 1 98.81 104 ILE A N 1
ATOM 858 C CA . ILE A 1 104 ? -12.211 10.852 11.305 1 98.81 104 ILE A CA 1
ATOM 859 C C . ILE A 1 104 ? -13.719 11.031 11.148 1 98.81 104 ILE A C 1
ATOM 861 O O . ILE A 1 104 ? -14.422 10.094 10.773 1 98.81 104 ILE A O 1
ATOM 865 N N . LYS A 1 105 ? -14.172 12.25 11.461 1 98.69 105 LYS A N 1
ATOM 866 C CA . LYS A 1 105 ? -15.586 12.555 11.32 1 98.69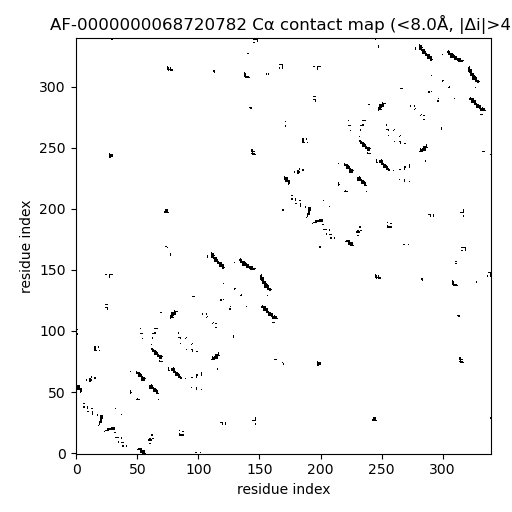 105 LYS A CA 1
ATOM 867 C C . LYS A 1 105 ? -16.078 12.266 9.898 1 98.69 105 LYS A C 1
ATOM 869 O O . LYS A 1 105 ? -17.078 11.555 9.719 1 98.69 105 LYS A O 1
ATOM 874 N N . ILE A 1 106 ? -15.391 12.758 8.883 1 98.56 106 ILE A N 1
ATOM 875 C CA . ILE A 1 106 ? -15.797 12.594 7.488 1 98.56 106 ILE A CA 1
ATOM 876 C C . ILE A 1 106 ? -15.68 11.125 7.082 1 98.56 106 ILE A C 1
ATOM 878 O O . ILE A 1 106 ? -16.531 10.609 6.355 1 98.56 106 ILE A O 1
ATOM 882 N N . ALA A 1 107 ? -14.625 10.445 7.504 1 98.75 107 ALA A N 1
ATOM 883 C CA . ALA A 1 107 ? -14.453 9.031 7.199 1 98.75 107 ALA A CA 1
ATOM 884 C C . ALA A 1 107 ? -15.625 8.211 7.734 1 98.75 107 ALA A C 1
ATOM 886 O O . ALA A 1 107 ? -16.109 7.297 7.062 1 98.75 107 ALA A O 1
ATOM 887 N N . LYS A 1 108 ? -16.062 8.539 8.938 1 98.69 108 LYS A N 1
ATOM 888 C CA . LYS A 1 108 ? -17.219 7.875 9.531 1 98.69 108 LYS A CA 1
ATOM 889 C C . LYS A 1 108 ? -18.484 8.164 8.727 1 98.69 108 LYS A C 1
ATOM 891 O O . LYS A 1 108 ? -19.25 7.25 8.43 1 98.69 108 LYS A O 1
ATOM 896 N N . GLU A 1 109 ? -18.656 9.391 8.414 1 98.38 109 GLU A N 1
ATOM 897 C CA . GLU A 1 109 ? -19.828 9.812 7.656 1 98.38 109 GLU A CA 1
ATOM 898 C C . GLU A 1 109 ? -19.891 9.102 6.312 1 98.38 109 GLU A C 1
ATOM 900 O O . GLU A 1 109 ? -20.984 8.789 5.824 1 98.38 109 GLU A O 1
ATOM 905 N N . ARG A 1 110 ? -18.766 8.891 5.746 1 98.12 110 ARG A N 1
ATOM 906 C CA . ARG A 1 110 ? -18.703 8.25 4.434 1 98.12 110 ARG A CA 1
ATOM 907 C C . ARG A 1 110 ? -18.703 6.73 4.562 1 98.12 110 ARG A C 1
ATOM 909 O O . ARG A 1 110 ? -18.516 6.02 3.576 1 98.12 110 ARG A O 1
ATOM 916 N N . GLU A 1 111 ? -18.766 6.223 5.734 1 98.5 111 GLU A N 1
ATOM 917 C CA . GLU A 1 111 ? -19.016 4.824 6.062 1 98.5 111 GLU A CA 1
ATOM 918 C C . GLU A 1 111 ? -17.797 3.953 5.734 1 98.5 111 GLU A C 1
ATOM 920 O O . GLU A 1 111 ? -17.953 2.818 5.273 1 98.5 111 GLU A O 1
ATOM 925 N N . TYR A 1 112 ? -16.672 4.512 5.824 1 98.81 112 TYR A N 1
ATOM 926 C CA . TYR A 1 112 ? -15.484 3.672 5.75 1 98.81 112 TYR A CA 1
ATOM 927 C C . TYR A 1 112 ? -15.383 2.758 6.965 1 98.81 112 TYR A C 1
ATOM 929 O O . TYR A 1 112 ? -15.867 3.094 8.047 1 98.81 112 TYR A O 1
ATOM 937 N N . MET A 1 113 ? -14.781 1.634 6.762 1 98.94 113 MET A N 1
ATOM 938 C CA . MET A 1 113 ? -14.648 0.625 7.809 1 98.94 113 MET A CA 1
ATOM 939 C C . MET A 1 113 ? -13.336 0.795 8.562 1 98.94 113 MET A C 1
ATOM 941 O O . MET A 1 113 ? -13.289 0.624 9.781 1 98.94 113 MET A O 1
ATOM 945 N N . THR A 1 114 ? -12.266 1.072 7.867 1 98.94 114 THR A N 1
ATOM 946 C CA . THR A 1 114 ? -10.93 1.107 8.445 1 98.94 114 THR A CA 1
ATOM 947 C C . THR A 1 114 ? -10.156 2.326 7.953 1 98.94 114 THR A C 1
ATOM 949 O O . THR A 1 114 ? -10.07 2.564 6.746 1 98.94 114 THR A O 1
ATOM 952 N N . LEU A 1 115 ? -9.695 3.139 8.797 1 98.94 115 LEU A N 1
ATOM 953 C CA . LEU A 1 115 ? -8.805 4.258 8.523 1 98.94 115 LEU A CA 1
ATOM 954 C C . LEU A 1 115 ? -7.363 3.908 8.898 1 98.94 115 LEU A C 1
ATOM 956 O O . LEU A 1 115 ? -7.09 3.543 10.039 1 98.94 115 LEU A O 1
ATOM 960 N N . ILE A 1 116 ? -6.457 3.99 7.93 1 98.94 116 ILE A N 1
ATOM 961 C CA . ILE A 1 116 ? -5.094 3.498 8.109 1 98.94 116 ILE A CA 1
ATOM 962 C C . ILE A 1 116 ? -4.105 4.656 7.988 1 98.94 116 ILE A C 1
ATOM 964 O O . ILE A 1 116 ? -4.348 5.613 7.246 1 98.94 116 ILE A O 1
ATOM 968 N N . ALA A 1 117 ? -3.082 4.59 8.703 1 98.88 117 ALA A N 1
ATOM 969 C CA . ALA A 1 117 ? -1.954 5.508 8.578 1 98.88 117 ALA A CA 1
ATOM 970 C C . ALA A 1 117 ? -0.639 4.746 8.453 1 98.88 117 ALA A C 1
ATOM 972 O O . ALA A 1 117 ? -0.349 3.857 9.258 1 98.88 117 ALA A O 1
ATOM 973 N N . GLY A 1 118 ? 0.088 4.977 7.41 1 98.81 118 GLY A N 1
ATOM 974 C CA . GLY A 1 118 ? 1.493 4.605 7.348 1 98.81 118 GLY A CA 1
ATOM 975 C C . GLY A 1 118 ? 2.414 5.668 7.918 1 98.81 118 GLY A C 1
ATOM 976 O O . GLY A 1 118 ? 2.438 6.801 7.434 1 98.81 118 GLY A O 1
ATOM 977 N N . ILE A 1 119 ? 3.096 5.344 8.969 1 98.81 119 ILE A N 1
ATOM 978 C CA . ILE A 1 119 ? 3.902 6.301 9.719 1 98.81 119 ILE A CA 1
ATOM 979 C C . ILE A 1 119 ? 5.328 5.773 9.859 1 98.81 119 ILE A C 1
ATOM 981 O O . ILE A 1 119 ? 5.535 4.609 10.211 1 98.81 119 ILE A O 1
ATOM 985 N N . ASP A 1 120 ? 6.316 6.66 9.57 1 98.81 120 ASP A N 1
ATOM 986 C CA . ASP A 1 120 ? 7.668 6.254 9.945 1 98.81 120 ASP A CA 1
ATOM 987 C C . ASP A 1 120 ? 7.727 5.832 11.406 1 98.81 120 ASP A C 1
ATOM 989 O O . ASP A 1 120 ? 7.242 6.551 12.289 1 98.81 120 ASP A O 1
ATOM 993 N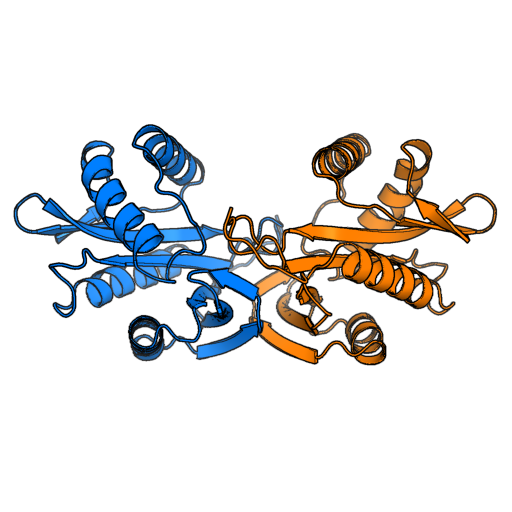 N . ALA A 1 121 ? 8.359 4.727 11.656 1 98.69 121 ALA A N 1
ATOM 994 C CA . ALA A 1 121 ? 8.305 4.121 12.984 1 98.69 121 ALA A CA 1
ATOM 995 C C . ALA A 1 121 ? 9.008 4.996 14.016 1 98.69 121 ALA A C 1
ATOM 997 O O . ALA A 1 121 ? 8.766 4.867 15.219 1 98.69 121 ALA A O 1
ATOM 998 N N . GLU A 1 122 ? 9.828 5.895 13.625 1 98.12 122 GLU A N 1
ATOM 999 C CA . GLU A 1 122 ? 10.57 6.754 14.547 1 98.12 122 GLU A CA 1
ATOM 1000 C C . GLU A 1 122 ? 9.867 8.094 14.727 1 98.12 122 GLU A C 1
ATOM 1002 O O . GLU A 1 122 ? 10.328 8.945 15.492 1 98.12 122 GLU A O 1
ATOM 1007 N N . ASN A 1 123 ? 8.789 8.32 13.961 1 97.69 123 ASN A N 1
ATOM 1008 C CA . ASN A 1 123 ? 8.039 9.555 14.102 1 97.69 123 ASN A CA 1
ATOM 1009 C C . ASN A 1 123 ? 7.129 9.531 15.328 1 97.69 123 ASN A C 1
ATOM 1011 O O . ASN A 1 123 ? 5.91 9.422 15.203 1 97.69 123 ASN A O 1
ATOM 1015 N N . GLU A 1 124 ? 7.699 9.727 16.438 1 97.38 124 GLU A N 1
ATOM 1016 C CA . GLU A 1 124 ? 7.027 9.57 17.719 1 97.38 124 GLU A CA 1
ATOM 1017 C C . GLU A 1 124 ? 5.852 10.531 17.859 1 97.38 124 GLU A C 1
ATOM 1019 O O . GLU A 1 124 ? 4.82 10.18 18.438 1 97.38 124 GLU A O 1
ATOM 1024 N N . LYS A 1 125 ? 6.027 11.695 17.406 1 95.75 125 LYS A N 1
ATOM 1025 C CA . LYS A 1 125 ? 4.969 12.695 17.516 1 95.75 125 LYS A CA 1
ATOM 1026 C C . LYS A 1 125 ? 3.732 12.266 16.719 1 95.75 125 LYS A C 1
ATOM 1028 O O . LYS A 1 125 ? 2.609 12.359 17.234 1 95.75 125 LYS A O 1
ATOM 1033 N N . SER A 1 126 ? 3.939 11.828 15.508 1 97.69 126 SER A N 1
ATOM 1034 C CA . SER A 1 126 ? 2.824 11.359 14.695 1 97.69 126 SER A CA 1
ATOM 1035 C C . SER A 1 126 ? 2.16 10.133 15.32 1 97.69 126 SER A C 1
ATOM 1037 O O . SER A 1 126 ? 0.933 10.039 15.344 1 97.69 126 SER A O 1
ATOM 1039 N N . ILE A 1 127 ? 2.963 9.234 15.812 1 98.44 127 ILE A N 1
ATOM 1040 C CA . ILE A 1 127 ? 2.451 8.023 16.453 1 98.44 127 ILE A CA 1
ATOM 1041 C C . ILE A 1 127 ? 1.582 8.406 17.641 1 98.44 127 ILE A C 1
ATOM 1043 O O . ILE A 1 127 ? 0.459 7.914 17.781 1 98.44 127 ILE A O 1
ATOM 1047 N N . ALA A 1 128 ? 2.076 9.312 18.469 1 97.81 128 ALA A N 1
ATOM 1048 C CA . ALA A 1 128 ? 1.337 9.758 19.641 1 97.81 128 ALA A CA 1
ATOM 1049 C C . ALA A 1 128 ? 0.008 10.398 19.25 1 97.81 128 ALA A C 1
ATOM 1051 O O . ALA A 1 128 ? -1.02 10.148 19.875 1 97.81 128 ALA A O 1
ATOM 1052 N N . LEU A 1 129 ? 0.03 11.227 18.25 1 97.31 129 LEU A N 1
ATOM 1053 C CA . LEU A 1 129 ? -1.194 11.844 17.75 1 97.31 129 LEU A CA 1
ATOM 1054 C C . LEU A 1 129 ? -2.23 10.781 17.406 1 97.31 129 LEU A C 1
ATOM 1056 O O . LEU A 1 129 ? -3.387 10.867 17.828 1 97.31 129 LEU A O 1
ATOM 1060 N N . HIS A 1 130 ? -1.823 9.781 16.688 1 98.69 130 HIS A N 1
ATOM 1061 C CA . HIS A 1 130 ? -2.734 8.734 16.234 1 98.69 130 HIS A CA 1
ATOM 1062 C C . HIS A 1 130 ? -3.246 7.902 17.406 1 98.69 130 HIS A C 1
ATOM 1064 O O . HIS A 1 130 ? -4.441 7.613 17.484 1 98.69 130 HIS A O 1
ATOM 1070 N N . GLN A 1 131 ? -2.342 7.543 18.25 1 98.5 131 GLN A N 1
ATOM 1071 C CA . GLN A 1 131 ? -2.738 6.758 19.422 1 98.5 131 GLN A CA 1
ATOM 1072 C C . GLN A 1 131 ? -3.76 7.512 20.266 1 98.5 131 GLN A C 1
ATOM 1074 O O . GLN A 1 131 ? -4.688 6.91 20.812 1 98.5 131 GLN A O 1
ATOM 1079 N N . ASN A 1 132 ? -3.609 8.812 20.375 1 97.94 132 ASN A N 1
ATOM 1080 C CA . ASN A 1 132 ? -4.527 9.648 21.141 1 97.94 132 ASN A CA 1
ATOM 1081 C C . ASN A 1 132 ? -5.938 9.609 20.562 1 97.94 132 ASN A C 1
ATOM 1083 O O . ASN A 1 132 ? -6.91 9.898 21.266 1 97.94 132 ASN A O 1
ATOM 1087 N N . TYR A 1 133 ? -6.039 9.219 19.344 1 98.12 133 TYR A N 1
ATOM 1088 C CA . TYR A 1 133 ? -7.352 9.172 18.703 1 98.12 133 TYR A CA 1
ATOM 1089 C C . TYR A 1 133 ? -7.816 7.734 18.516 1 98.12 133 TYR A C 1
ATOM 1091 O O . TYR A 1 133 ? -8.727 7.469 17.734 1 98.12 133 TYR A O 1
ATOM 1099 N N . GLY A 1 134 ? -7.129 6.836 19.156 1 98.5 134 GLY A N 1
ATOM 1100 C CA . GLY A 1 134 ? -7.629 5.473 19.234 1 98.5 134 GLY A CA 1
ATOM 1101 C C . GLY A 1 134 ? -7.055 4.566 18.156 1 98.5 134 GLY A C 1
ATOM 1102 O O . GLY A 1 134 ? -7.438 3.398 18.062 1 98.5 134 GLY A O 1
ATOM 1103 N N . PHE A 1 135 ? -6.172 5.086 17.359 1 98.94 135 PHE A N 1
ATOM 1104 C CA . PHE A 1 135 ? -5.504 4.195 16.422 1 98.94 135 PHE A CA 1
ATOM 1105 C C . PHE A 1 135 ? -4.676 3.15 17.156 1 98.94 135 PHE A C 1
ATOM 1107 O O . PHE A 1 135 ? -4.035 3.457 18.172 1 98.94 135 PHE A O 1
ATOM 1114 N N . VAL A 1 136 ? -4.617 1.983 16.594 1 98.88 136 VAL A N 1
ATOM 1115 C CA . VAL A 1 136 ? -3.85 0.89 17.188 1 98.88 136 VAL A CA 1
ATOM 1116 C C . VAL A 1 136 ? -2.76 0.442 16.219 1 98.88 136 VAL A C 1
ATOM 1118 O O . VAL A 1 136 ? -2.977 0.401 15.008 1 98.88 136 VAL A O 1
ATOM 1121 N N . HIS A 1 137 ? -1.658 0.078 16.781 1 98.88 137 HIS A N 1
ATOM 1122 C CA . HIS A 1 137 ? -0.56 -0.437 15.969 1 98.88 137 HIS A CA 1
ATOM 1123 C C . HIS A 1 137 ? -0.963 -1.717 15.242 1 98.88 137 HIS A C 1
ATOM 1125 O O . HIS A 1 137 ? -1.437 -2.668 15.867 1 98.88 137 HIS 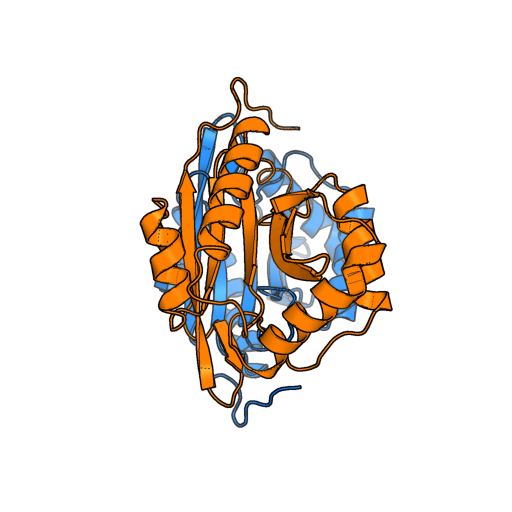A O 1
ATOM 1131 N N . ALA A 1 138 ? -0.772 -1.696 13.953 1 98.88 138 ALA A N 1
ATOM 1132 C CA . ALA A 1 138 ? -1.211 -2.826 13.133 1 98.88 138 ALA A CA 1
ATOM 1133 C C . ALA A 1 138 ? -0.017 -3.598 12.578 1 98.88 138 ALA A C 1
ATOM 1135 O O . ALA A 1 138 ? -0.185 -4.648 11.953 1 98.88 138 ALA A O 1
ATOM 1136 N N . GLY A 1 139 ? 1.148 -3.139 12.781 1 98.69 139 GLY A N 1
ATOM 1137 C CA . GLY A 1 139 ? 2.361 -3.812 12.344 1 98.69 139 GLY A CA 1
ATOM 1138 C C . GLY A 1 139 ? 3.406 -2.861 11.797 1 98.69 139 GLY A C 1
ATOM 1139 O O . GLY A 1 139 ? 3.127 -1.681 11.578 1 98.69 139 GLY A O 1
ATOM 1140 N N . THR A 1 140 ? 4.598 -3.367 11.617 1 98.94 140 THR A N 1
ATOM 1141 C CA . THR A 1 140 ? 5.73 -2.584 11.133 1 98.94 140 THR A CA 1
ATOM 1142 C C . THR A 1 140 ? 6.504 -3.355 10.07 1 98.94 140 THR A C 1
ATOM 1144 O O . THR A 1 140 ? 6.902 -4.5 10.289 1 98.94 140 THR A O 1
ATOM 1147 N N . ILE A 1 141 ? 6.645 -2.785 8.914 1 98.94 141 ILE A N 1
ATOM 1148 C CA . ILE A 1 141 ? 7.578 -3.291 7.914 1 98.94 141 ILE A CA 1
ATOM 1149 C C . ILE A 1 141 ? 8.977 -2.74 8.188 1 98.94 141 ILE A C 1
ATOM 1151 O O . ILE A 1 141 ? 9.188 -1.525 8.148 1 98.94 141 ILE A O 1
ATOM 1155 N N . LYS A 1 142 ? 9.891 -3.615 8.461 1 98.88 142 LYS A N 1
ATOM 1156 C CA . LYS A 1 142 ? 11.266 -3.211 8.734 1 98.88 142 LYS A CA 1
ATOM 1157 C C . LYS A 1 142 ? 12.023 -2.914 7.438 1 98.88 142 LYS A C 1
ATOM 1159 O O . LYS A 1 142 ? 11.852 -3.613 6.438 1 98.88 142 LYS A O 1
ATOM 1164 N N . LYS A 1 143 ? 12.883 -1.82 7.504 1 98.88 143 LYS A N 1
ATOM 1165 C CA . LYS A 1 143 ? 13.703 -1.407 6.371 1 98.88 143 LYS A CA 1
ATOM 1166 C C . LYS A 1 143 ? 12.867 -1.271 5.102 1 98.88 143 LYS A C 1
ATOM 1168 O O . LYS A 1 143 ? 13.25 -1.771 4.043 1 98.88 143 LYS A O 1
ATOM 1173 N N . ALA A 1 144 ? 11.703 -0.596 5.254 1 98.81 144 ALA A N 1
ATOM 1174 C CA . ALA A 1 144 ? 10.758 -0.384 4.16 1 98.81 144 ALA A CA 1
ATOM 1175 C C . ALA A 1 144 ? 11.297 0.635 3.158 1 98.81 144 ALA A C 1
ATOM 1177 O O . ALA A 1 144 ? 10.977 0.581 1.971 1 98.81 144 ALA A O 1
ATOM 1178 N N . GLY A 1 145 ? 12.047 1.547 3.67 1 98.62 145 GLY A N 1
ATOM 1179 C CA . GLY A 1 145 ? 12.586 2.617 2.846 1 98.62 145 GLY A CA 1
ATOM 1180 C C . GLY A 1 145 ? 13.984 3.043 3.264 1 98.62 145 GLY A C 1
ATOM 1181 O O . GLY A 1 145 ? 14.523 2.541 4.254 1 98.62 145 GLY A O 1
ATOM 1182 N N . TYR A 1 146 ? 14.594 3.859 2.51 1 98.88 146 TYR A N 1
ATOM 1183 C CA . TYR A 1 146 ? 15.914 4.418 2.764 1 98.88 146 TYR A CA 1
ATOM 1184 C C . TYR A 1 146 ? 15.93 5.922 2.516 1 98.88 146 TYR A C 1
ATOM 1186 O O . TYR A 1 146 ? 15.617 6.375 1.413 1 98.88 146 TYR A O 1
ATOM 1194 N N . LYS A 1 147 ? 16.219 6.672 3.465 1 98.69 147 LYS A N 1
ATOM 1195 C CA . LYS A 1 147 ? 16.266 8.125 3.41 1 98.69 147 LYS A CA 1
ATOM 1196 C C . LYS A 1 147 ? 17.109 8.695 4.543 1 98.69 147 LYS A C 1
ATOM 1198 O O . LYS A 1 147 ? 17.125 8.148 5.648 1 98.69 147 LYS A O 1
ATOM 1203 N N . PHE A 1 148 ? 17.812 9.82 4.277 1 98.44 148 PHE A N 1
ATOM 1204 C CA . PHE A 1 148 ? 18.734 10.477 5.207 1 98.44 148 PHE A CA 1
ATOM 1205 C C . PHE A 1 148 ? 19.812 9.508 5.668 1 98.44 148 PHE A C 1
ATOM 1207 O O . PHE A 1 148 ? 20.141 9.461 6.855 1 98.44 148 PHE A O 1
ATOM 1214 N N . ASN A 1 149 ? 20.219 8.641 4.805 1 97.88 149 ASN A N 1
ATOM 1215 C CA . ASN A 1 149 ? 21.328 7.707 4.965 1 97.88 149 ASN A CA 1
ATOM 1216 C C . ASN A 1 149 ? 21.016 6.652 6.027 1 97.88 149 ASN A C 1
ATOM 1218 O O . ASN A 1 149 ? 21.922 6.203 6.738 1 97.88 149 ASN A O 1
ATOM 1222 N N . LYS A 1 150 ? 19.797 6.32 6.105 1 98.06 150 LYS A N 1
ATOM 1223 C CA . LYS A 1 150 ? 19.438 5.246 7.027 1 98.06 150 LYS A CA 1
ATOM 1224 C C . LYS A 1 150 ? 18.234 4.469 6.516 1 98.06 150 LYS A C 1
ATOM 1226 O O . LYS A 1 150 ? 17.422 5 5.75 1 98.06 150 LYS A O 1
ATOM 1231 N N . TRP A 1 151 ? 18.172 3.246 6.934 1 98.69 151 TRP A N 1
ATOM 1232 C CA . TRP A 1 151 ? 16.984 2.438 6.68 1 98.69 151 TRP A CA 1
ATOM 1233 C C . TRP A 1 151 ? 15.828 2.859 7.586 1 98.69 151 TRP A C 1
ATOM 1235 O O . TRP A 1 151 ? 16.031 3.127 8.773 1 98.69 151 TRP A O 1
ATOM 1245 N N . LEU A 1 152 ? 14.648 2.912 6.996 1 98.81 152 LEU A N 1
ATOM 1246 C CA . LEU A 1 152 ? 13.469 3.375 7.707 1 98.81 152 LEU A CA 1
ATOM 1247 C C . LEU A 1 152 ? 12.445 2.254 7.848 1 98.81 152 LEU A C 1
ATOM 1249 O O . LEU A 1 152 ? 12.227 1.485 6.906 1 98.81 152 LEU A O 1
ATOM 1253 N N . ASP A 1 153 ? 11.891 2.16 9.023 1 98.94 153 ASP A N 1
ATOM 1254 C CA . ASP A 1 153 ? 10.789 1.235 9.281 1 98.94 153 ASP A CA 1
ATOM 1255 C C . ASP A 1 153 ? 9.438 1.932 9.133 1 98.94 153 ASP A C 1
ATOM 1257 O O . ASP A 1 153 ? 9.25 3.039 9.641 1 98.94 153 ASP A O 1
ATOM 1261 N N . LEU A 1 154 ? 8.539 1.315 8.406 1 98.94 154 LEU A N 1
ATOM 1262 C CA . LEU A 1 154 ? 7.188 1.838 8.219 1 98.94 154 LEU A CA 1
ATOM 1263 C C . LEU A 1 154 ? 6.203 1.16 9.164 1 98.94 154 LEU A C 1
ATOM 1265 O O . LEU A 1 154 ? 5.973 -0.047 9.062 1 98.94 154 LEU A O 1
ATOM 1269 N N . ALA A 1 155 ? 5.609 1.885 10.023 1 98.94 155 ALA A N 1
ATOM 1270 C CA . ALA A 1 155 ? 4.598 1.372 10.945 1 98.94 155 ALA A CA 1
ATOM 1271 C C . ALA A 1 155 ? 3.191 1.697 10.445 1 98.94 155 ALA A C 1
ATOM 1273 O O . ALA A 1 155 ? 2.928 2.818 10.008 1 98.94 155 ALA A O 1
ATOM 1274 N N . PHE A 1 156 ? 2.355 0.737 10.555 1 98.94 156 PHE A N 1
ATOM 1275 C CA . PHE A 1 156 ? 0.947 0.956 10.242 1 98.94 156 PHE A CA 1
ATOM 1276 C C . PHE A 1 156 ? 0.122 1.075 11.516 1 98.94 156 PHE A C 1
ATOM 1278 O O . PHE A 1 156 ? 0.305 0.297 12.453 1 98.94 156 PHE A O 1
ATOM 1285 N N . TYR A 1 157 ? -0.687 2.047 11.586 1 98.94 157 TYR A N 1
ATOM 1286 C CA . TYR A 1 157 ? -1.721 2.217 12.602 1 98.94 157 TYR A CA 1
ATOM 1287 C C . TYR A 1 157 ? -3.107 2.244 11.969 1 98.94 157 TYR A C 1
ATOM 1289 O O . TYR A 1 157 ? -3.291 2.809 10.891 1 98.94 157 TYR A O 1
ATOM 1297 N N . GLN A 1 158 ? -4.066 1.626 12.617 1 98.94 158 GLN A N 1
ATOM 1298 C CA . GLN A 1 158 ? -5.41 1.644 12.055 1 98.94 158 GLN A CA 1
ATOM 1299 C C . GLN A 1 158 ? -6.441 2.051 13.102 1 98.94 158 GLN A C 1
ATOM 1301 O O . GLN A 1 158 ? -6.211 1.886 14.305 1 98.94 158 GLN A O 1
ATOM 1306 N N . LEU A 1 159 ? -7.469 2.619 12.68 1 98.94 159 LEU A N 1
ATOM 1307 C CA . LEU A 1 159 ? -8.672 2.922 13.445 1 98.94 159 LEU A CA 1
ATOM 1308 C C . LEU A 1 159 ? -9.898 2.25 12.828 1 98.94 159 LEU A C 1
ATOM 1310 O O . LEU A 1 159 ? -10.211 2.479 11.656 1 98.94 159 LEU A O 1
ATOM 1314 N N . GLU A 1 160 ? -10.5 1.344 13.562 1 98.88 160 GLU A N 1
ATOM 1315 C CA . GLU A 1 160 ? -11.75 0.74 13.102 1 98.88 160 GLU A CA 1
ATOM 1316 C C . GLU A 1 160 ? -12.922 1.696 13.281 1 98.88 160 GLU A C 1
ATOM 1318 O O . GLU A 1 160 ? -13.133 2.23 14.375 1 98.88 160 GLU A O 1
ATOM 1323 N N . LEU A 1 161 ? -13.594 1.957 12.234 1 98.62 161 LEU A N 1
ATOM 1324 C CA . LEU A 1 161 ? -14.758 2.84 12.258 1 98.62 161 LEU A CA 1
ATOM 1325 C C . LEU A 1 161 ? -16.047 2.035 12.227 1 98.62 161 LEU A C 1
ATOM 1327 O O . LEU A 1 161 ? -16.078 0.885 12.672 1 98.62 161 LEU A O 1
ATOM 1331 N N . ASN A 1 162 ? -17.172 2.652 11.859 1 97.06 162 ASN A N 1
ATOM 1332 C CA . ASN A 1 162 ? -18.453 1.955 11.93 1 97.06 162 ASN A CA 1
ATOM 1333 C C . ASN A 1 162 ? -18.703 1.143 10.664 1 97.06 162 ASN A C 1
ATOM 1335 O O . ASN A 1 162 ? -19.422 0.135 10.703 1 97.06 162 ASN A O 1
ATOM 1339 N N . GLY A 1 163 ? -18.078 1.552 9.539 1 97.88 163 GLY A N 1
ATOM 1340 C CA . GLY A 1 163 ? -18.297 0.862 8.281 1 97.88 163 GLY A CA 1
ATOM 1341 C C . GLY A 1 163 ? -19.672 1.113 7.688 1 97.88 163 GLY A C 1
ATOM 1342 O O . GLY A 1 163 ? -20.438 1.925 8.211 1 97.88 163 GLY A O 1
ATOM 1343 N N . PRO A 1 164 ? -19.875 0.467 6.566 1 97.88 164 PRO A N 1
ATOM 1344 C CA . PRO A 1 164 ? -21.172 0.623 5.902 1 97.88 164 PRO A CA 1
ATOM 1345 C C . PRO A 1 164 ? -22.297 -0.158 6.598 1 97.88 164 PRO A C 1
ATOM 1347 O O . PRO A 1 164 ? -22.047 -1.245 7.129 1 97.88 164 PRO A O 1
ATOM 1350 N N . GLU A 1 165 ? -23.453 0.396 6.559 1 96.38 165 GLU A N 1
ATOM 1351 C CA . GLU A 1 165 ? -24.609 -0.328 7.078 1 96.38 165 GLU A CA 1
ATOM 1352 C C . GLU A 1 165 ? -24.844 -1.615 6.293 1 96.38 165 GLU A C 1
ATOM 1354 O O . GLU A 1 165 ? -25.109 -2.668 6.883 1 96.38 165 GLU A O 1
ATOM 1359 N N . ASN A 1 166 ? -24.75 -1.534 4.973 1 96.69 166 ASN A N 1
ATOM 1360 C CA . ASN A 1 166 ? -24.922 -2.66 4.062 1 96.69 166 ASN A CA 1
ATOM 1361 C C . ASN A 1 166 ? -23.75 -2.771 3.084 1 96.69 166 ASN A C 1
ATOM 1363 O O . ASN A 1 166 ? -23.844 -2.301 1.948 1 96.69 166 ASN A O 1
ATOM 1367 N N . PRO A 1 167 ? -22.719 -3.436 3.523 1 97 167 PRO A N 1
ATOM 1368 C CA . PRO A 1 167 ? -21.578 -3.549 2.621 1 97 167 PRO A CA 1
ATOM 1369 C C . PRO A 1 167 ? -21.906 -4.293 1.329 1 97 167 PRO A C 1
ATOM 1371 O O . PRO A 1 167 ? -22.688 -5.254 1.349 1 97 167 PRO A O 1
ATOM 1374 N N . ILE A 1 168 ? -21.375 -3.805 0.208 1 95.38 168 ILE A N 1
ATOM 1375 C CA . ILE A 1 168 ? -21.625 -4.422 -1.093 1 95.38 168 ILE A CA 1
ATOM 1376 C C . ILE A 1 168 ? -20.281 -4.73 -1.771 1 95.38 168 ILE A C 1
ATOM 1378 O O . ILE A 1 168 ? -19.266 -4.129 -1.444 1 95.38 168 ILE A O 1
ATOM 1382 N N . GLU A 1 169 ? -20.359 -5.781 -2.584 1 95.5 169 GLU A N 1
ATOM 1383 C CA . GLU A 1 169 ? -19.188 -6.172 -3.363 1 95.5 169 GLU A CA 1
ATOM 1384 C C . GLU A 1 169 ? -19.281 -5.668 -4.801 1 95.5 169 GLU A C 1
ATOM 1386 O O . GLU A 1 169 ? -19.938 -6.285 -5.637 1 95.5 169 GLU A O 1
ATOM 1391 N N . GLU A 1 170 ? -19.094 -4.43 -5.082 1 84.31 170 GLU A N 1
ATOM 1392 C CA . GLU A 1 170 ? -19.141 -3.879 -6.434 1 84.31 170 GLU A CA 1
ATOM 1393 C C . GLU A 1 170 ? -18 -2.885 -6.668 1 84.31 170 GLU A C 1
ATOM 1395 O O . GLU A 1 170 ? -17.562 -2.215 -5.734 1 84.31 170 GLU A O 1
ATOM 1400 N N . MET B 1 1 ? 9.391 -26.297 -15.703 1 93.75 1 MET B N 1
ATOM 1401 C CA . MET B 1 1 ? 10.523 -25.406 -15.867 1 93.75 1 MET B CA 1
ATOM 1402 C C . MET B 1 1 ? 10.117 -23.953 -15.602 1 93.75 1 MET B C 1
ATOM 1404 O O . MET B 1 1 ? 9 -23.547 -15.93 1 93.75 1 MET B O 1
ATOM 1408 N N . ILE B 1 2 ? 10.977 -23.219 -14.953 1 98.25 2 ILE B N 1
ATOM 1409 C CA . ILE B 1 2 ? 10.727 -21.797 -14.695 1 98.25 2 ILE B CA 1
ATOM 1410 C C . ILE B 1 2 ? 11.453 -20.953 -15.734 1 98.25 2 ILE B C 1
ATOM 1412 O O . ILE B 1 2 ? 12.617 -21.203 -16.047 1 98.25 2 ILE B O 1
ATOM 1416 N N . ARG B 1 3 ? 10.781 -20 -16.25 1 98.19 3 ARG B N 1
ATOM 1417 C CA . ARG B 1 3 ? 11.344 -19.062 -17.219 1 98.19 3 ARG B CA 1
ATOM 1418 C C . ARG B 1 3 ? 10.617 -17.734 -17.188 1 98.19 3 ARG B C 1
ATOM 1420 O O . ARG B 1 3 ? 9.586 -17.594 -16.516 1 98.19 3 ARG B O 1
ATOM 1427 N N . GLU B 1 4 ? 11.148 -16.75 -17.875 1 98.31 4 GLU B N 1
ATOM 1428 C CA . GLU B 1 4 ? 10.453 -15.484 -18.016 1 98.31 4 GLU B CA 1
ATOM 1429 C C . GLU B 1 4 ? 9.219 -15.617 -18.906 1 98.31 4 GLU B C 1
ATOM 1431 O O . GLU B 1 4 ? 9.25 -16.312 -19.922 1 98.31 4 GLU B O 1
ATOM 1436 N N . ALA B 1 5 ? 8.242 -14.914 -18.578 1 98.75 5 ALA B N 1
ATOM 1437 C CA . ALA B 1 5 ? 6.992 -14.953 -19.328 1 98.75 5 ALA B CA 1
ATOM 1438 C C . ALA B 1 5 ? 7.152 -14.273 -20.688 1 98.75 5 ALA B C 1
ATOM 1440 O O . ALA B 1 5 ? 7.984 -13.375 -20.844 1 98.75 5 ALA B O 1
ATOM 1441 N N . THR B 1 6 ? 6.375 -14.703 -21.656 1 98.06 6 THR B N 1
ATOM 1442 C CA . THR B 1 6 ? 6.176 -14.031 -22.938 1 98.06 6 THR B CA 1
ATOM 1443 C C . THR B 1 6 ? 4.695 -13.734 -23.172 1 98.06 6 THR B C 1
ATOM 1445 O O . THR B 1 6 ? 3.84 -14.211 -22.422 1 98.06 6 THR B O 1
ATOM 1448 N N . LYS B 1 7 ? 4.422 -12.961 -24.156 1 97.88 7 LYS B N 1
ATOM 1449 C CA . LYS B 1 7 ? 3.035 -12.617 -24.438 1 97.88 7 LYS B CA 1
ATOM 1450 C C . LYS B 1 7 ? 2.203 -13.859 -24.734 1 97.88 7 LYS B C 1
ATOM 1452 O O . LYS B 1 7 ? 0.998 -13.883 -24.484 1 97.88 7 LYS B O 1
ATOM 1457 N N . ARG B 1 8 ? 2.789 -14.914 -25.188 1 97.44 8 ARG B N 1
ATOM 1458 C CA . ARG B 1 8 ? 2.094 -16.156 -25.516 1 97.44 8 ARG B CA 1
ATOM 1459 C C . ARG B 1 8 ? 1.562 -16.844 -24.266 1 97.44 8 ARG B C 1
ATOM 1461 O O . ARG B 1 8 ? 0.715 -17.734 -24.359 1 97.44 8 ARG B O 1
ATOM 1468 N N . ASP B 1 9 ? 2.064 -16.453 -23.141 1 98.69 9 ASP B N 1
ATOM 1469 C CA . ASP B 1 9 ? 1.708 -17.094 -21.891 1 98.69 9 ASP B CA 1
ATOM 1470 C C . ASP B 1 9 ? 0.489 -16.438 -21.25 1 98.69 9 ASP B C 1
ATOM 1472 O O . ASP B 1 9 ? -0.087 -16.969 -20.297 1 98.69 9 ASP B O 1
ATOM 1476 N N . LEU B 1 10 ? 0.09 -15.312 -21.781 1 98.75 10 LEU B N 1
ATOM 1477 C CA . LEU B 1 10 ? -0.826 -14.422 -21.062 1 98.75 10 LEU B CA 1
ATOM 1478 C C . LEU B 1 10 ? -2.213 -15.047 -20.969 1 98.75 10 LEU B C 1
ATOM 1480 O O . LEU B 1 10 ? -2.945 -14.789 -20.016 1 98.75 10 LEU B O 1
ATOM 1484 N N . ALA B 1 11 ? -2.576 -15.883 -21.875 1 98.62 11 ALA B N 1
ATOM 1485 C CA . ALA B 1 11 ? -3.867 -16.562 -21.781 1 98.62 11 ALA B CA 1
ATOM 1486 C C . ALA B 1 11 ? -3.906 -17.484 -20.562 1 98.62 11 ALA B C 1
ATOM 1488 O O . ALA B 1 11 ? -4.918 -17.562 -19.859 1 98.62 11 ALA B O 1
ATOM 1489 N N . TYR B 1 12 ? -2.838 -18.203 -20.344 1 98.69 12 TYR B N 1
ATOM 1490 C CA . TYR B 1 12 ? -2.752 -19.078 -19.172 1 98.69 12 TYR B CA 1
ATOM 1491 C C . TYR B 1 12 ? -2.721 -18.266 -17.891 1 98.69 12 TYR B C 1
ATOM 1493 O O . TYR B 1 12 ? -3.393 -18.609 -16.906 1 98.69 12 TYR B O 1
ATOM 1501 N N . ILE B 1 13 ? -1.926 -17.203 -17.891 1 98.88 13 ILE B N 1
ATOM 1502 C CA . ILE B 1 13 ? -1.829 -16.312 -16.734 1 98.88 13 ILE B CA 1
ATOM 1503 C C . ILE B 1 13 ? -3.205 -15.742 -16.406 1 98.88 13 ILE B C 1
ATOM 1505 O O . ILE B 1 13 ? -3.596 -15.68 -15.234 1 98.88 13 ILE B O 1
ATOM 1509 N N . LEU B 1 14 ? -3.914 -15.367 -17.453 1 98.88 14 LEU B N 1
ATOM 1510 C CA . LEU B 1 14 ? -5.266 -14.844 -17.312 1 98.88 14 LEU B CA 1
ATOM 1511 C C . LEU B 1 14 ? -6.164 -15.844 -16.578 1 98.88 14 LEU B C 1
ATOM 1513 O O . LEU B 1 14 ? -6.863 -15.477 -15.641 1 98.88 14 LEU B O 1
ATOM 1517 N N . ASP B 1 15 ? -6.137 -17.062 -16.984 1 98.81 15 ASP B N 1
ATOM 1518 C CA . ASP B 1 15 ? -6.984 -18.094 -16.391 1 98.81 15 ASP B CA 1
ATOM 1519 C C . ASP B 1 15 ? -6.664 -18.297 -14.914 1 98.81 15 ASP B C 1
ATOM 1521 O O . ASP B 1 15 ? -7.57 -18.375 -14.078 1 98.81 15 ASP B O 1
ATOM 1525 N N . ILE B 1 16 ? -5.422 -18.375 -14.633 1 98.81 16 ILE B N 1
ATOM 1526 C CA . ILE B 1 16 ? -4.98 -18.578 -13.258 1 98.81 16 ILE B CA 1
ATOM 1527 C C . ILE B 1 16 ? -5.426 -17.391 -12.398 1 98.81 16 ILE B C 1
ATOM 1529 O O . ILE B 1 16 ? -5.969 -17.578 -11.305 1 98.81 16 ILE B O 1
ATOM 1533 N N . TYR B 1 17 ? -5.215 -16.219 -12.922 1 98.75 17 TYR B N 1
ATOM 1534 C CA . TYR B 1 17 ? -5.527 -14.992 -12.195 1 98.75 17 TYR B CA 1
ATOM 1535 C C . TYR B 1 17 ? -7.027 -14.859 -11.977 1 98.75 17 TYR B C 1
ATOM 1537 O O . TYR B 1 17 ? -7.473 -14.5 -10.883 1 98.75 17 TYR B O 1
ATOM 1545 N N . ASN B 1 18 ? -7.801 -15.125 -12.969 1 98.88 18 ASN B N 1
ATOM 1546 C CA . ASN B 1 18 ? -9.25 -15.016 -12.852 1 98.88 18 ASN B CA 1
ATOM 1547 C C . ASN B 1 18 ? -9.812 -16.047 -11.883 1 98.88 18 ASN B C 1
ATOM 1549 O O . ASN B 1 18 ? -10.781 -15.781 -11.172 1 98.88 18 ASN B O 1
ATOM 1553 N N . ASP B 1 19 ? -9.266 -17.219 -11.859 1 98.75 19 ASP B N 1
ATOM 1554 C CA . ASP B 1 19 ? -9.672 -18.203 -10.859 1 98.75 19 ASP B CA 1
ATOM 1555 C C . ASP B 1 19 ? -9.43 -17.672 -9.445 1 98.75 19 ASP B C 1
ATOM 1557 O O . ASP B 1 19 ? -10.289 -17.812 -8.57 1 98.75 19 ASP B O 1
ATOM 1561 N N . ALA B 1 20 ? -8.258 -17.094 -9.211 1 98.38 20 ALA B N 1
ATOM 1562 C CA . ALA B 1 20 ? -7.93 -16.5 -7.914 1 98.38 20 ALA B CA 1
ATOM 1563 C C . ALA B 1 20 ? -8.922 -15.406 -7.539 1 98.38 20 ALA B C 1
ATOM 1565 O O . ALA B 1 20 ? -9.344 -15.305 -6.383 1 98.38 20 ALA B O 1
ATOM 1566 N N . ILE B 1 21 ? -9.297 -14.539 -8.531 1 98.5 21 ILE B N 1
ATOM 1567 C CA . ILE B 1 21 ? -10.242 -13.461 -8.289 1 98.5 21 ILE B CA 1
ATOM 1568 C C . ILE B 1 21 ? -11.594 -14.039 -7.875 1 98.5 21 ILE B C 1
ATOM 1570 O O . ILE B 1 21 ? -12.172 -13.617 -6.875 1 98.5 21 ILE B O 1
ATOM 1574 N N . LEU B 1 22 ? -12.031 -15.039 -8.562 1 98.31 22 LEU B N 1
ATOM 1575 C CA . LEU B 1 22 ? -13.414 -15.492 -8.453 1 98.31 22 LEU B CA 1
ATOM 1576 C C . LEU B 1 22 ? -13.594 -16.422 -7.262 1 98.31 22 LEU B C 1
ATOM 1578 O O . LEU B 1 22 ? -14.656 -16.438 -6.641 1 98.31 22 LEU B O 1
ATOM 1582 N N . TYR B 1 23 ? -12.516 -17.094 -6.855 1 98.19 23 TYR B N 1
ATOM 1583 C CA . TYR B 1 23 ? -12.789 -18.203 -5.953 1 98.19 23 TYR B CA 1
ATOM 1584 C C . TYR B 1 23 ? -11.883 -18.156 -4.73 1 98.19 23 TYR B C 1
ATOM 1586 O O . TYR B 1 23 ? -11.914 -19.062 -3.887 1 98.19 23 TYR B O 1
ATOM 1594 N N . THR B 1 24 ? -11.086 -17.172 -4.594 1 98.06 24 THR B N 1
ATOM 1595 C CA . THR B 1 24 ? -10.188 -17.094 -3.445 1 98.06 24 THR B CA 1
ATOM 1596 C C . THR B 1 24 ? -10.117 -15.664 -2.91 1 98.06 24 THR B C 1
ATOM 1598 O O . THR B 1 24 ? -10.672 -14.742 -3.512 1 98.06 24 THR B O 1
ATOM 1601 N N . THR B 1 25 ? -9.422 -15.5 -1.807 1 98.12 25 THR B N 1
ATOM 1602 C CA . THR B 1 25 ? -9.148 -14.188 -1.244 1 98.12 25 THR B CA 1
ATOM 1603 C C . THR B 1 25 ? -7.707 -13.766 -1.517 1 98.12 25 THR B C 1
ATOM 1605 O O . THR B 1 25 ? -7.168 -12.891 -0.834 1 98.12 25 THR B O 1
ATOM 1608 N N . ALA B 1 26 ? -7.098 -14.453 -2.432 1 97.62 26 ALA B N 1
ATOM 1609 C CA . ALA B 1 26 ? -5.727 -14.102 -2.789 1 97.62 26 ALA B CA 1
ATOM 1610 C C . ALA B 1 26 ? -5.684 -12.773 -3.545 1 97.62 26 ALA B C 1
ATOM 1612 O O . ALA B 1 26 ? -4.66 -12.086 -3.545 1 97.62 26 ALA B O 1
ATOM 1613 N N . VAL B 1 27 ? -6.785 -12.484 -4.184 1 98.06 27 VAL B N 1
ATOM 1614 C CA . VAL B 1 27 ? -6.938 -11.227 -4.906 1 98.06 27 VAL B CA 1
ATOM 1615 C C . VAL B 1 27 ? -8.18 -10.492 -4.402 1 98.06 27 VAL B C 1
ATOM 1617 O O . VAL B 1 27 ? -9.289 -11.031 -4.434 1 98.06 27 VAL B O 1
ATOM 1620 N N . TYR B 1 28 ? -7.988 -9.289 -3.979 1 98.44 28 TYR B N 1
ATOM 1621 C CA . TYR B 1 28 ? -9.086 -8.5 -3.42 1 98.44 28 TYR B CA 1
ATOM 1622 C C . TYR B 1 28 ? -9.852 -7.773 -4.516 1 98.44 28 TYR B C 1
ATOM 1624 O O . TYR B 1 28 ? -10.023 -6.555 -4.453 1 98.44 28 TYR B O 1
ATOM 1632 N N . ALA B 1 29 ? -10.289 -8.484 -5.461 1 98.25 29 ALA B N 1
ATOM 1633 C CA . ALA B 1 29 ? -11.117 -8.016 -6.57 1 98.25 29 ALA B CA 1
ATOM 1634 C C . ALA B 1 29 ? -12.359 -8.883 -6.73 1 98.25 29 ALA B C 1
ATOM 1636 O O . ALA B 1 29 ? -12.43 -9.984 -6.184 1 98.25 29 ALA B O 1
ATOM 1637 N N . TYR B 1 30 ? -13.352 -8.367 -7.461 1 98.31 30 TYR B N 1
ATOM 1638 C CA . TYR B 1 30 ? -14.648 -9.039 -7.543 1 98.31 30 TYR B CA 1
ATOM 1639 C C . TYR B 1 30 ? -14.859 -9.648 -8.922 1 98.31 30 TYR B C 1
ATOM 1641 O O . TYR B 1 30 ? -15.445 -10.719 -9.055 1 98.31 30 TYR B O 1
ATOM 1649 N N . LYS B 1 31 ? -14.438 -8.953 -9.961 1 98.19 31 LYS B N 1
ATOM 1650 C CA . LYS B 1 31 ? -14.758 -9.328 -11.336 1 98.19 31 LYS B CA 1
ATOM 1651 C C . LYS B 1 31 ? -13.508 -9.781 -12.086 1 98.19 31 LYS B C 1
ATOM 1653 O O . LYS B 1 31 ? -12.445 -9.172 -11.953 1 98.19 31 LYS B O 1
ATOM 1658 N N . PRO B 1 32 ? -13.664 -10.766 -12.883 1 98.31 32 PRO B N 1
ATOM 1659 C CA . PRO B 1 32 ? -12.516 -11.172 -13.688 1 98.31 32 PRO B CA 1
ATOM 1660 C C . PRO B 1 32 ? -12.055 -10.086 -14.664 1 98.31 32 PRO B C 1
ATOM 1662 O O . PRO B 1 32 ? -12.836 -9.195 -15 1 98.31 32 PRO B O 1
ATOM 1665 N N . VAL B 1 33 ? -10.867 -10.211 -15.078 1 98.56 33 VAL B N 1
ATOM 1666 C CA . VAL B 1 33 ? -10.32 -9.305 -16.078 1 98.56 33 VAL B CA 1
ATOM 1667 C C . VAL B 1 33 ? -10.297 -9.992 -17.438 1 98.56 33 VAL B C 1
ATOM 1669 O O . VAL B 1 33 ? -10.602 -11.18 -17.547 1 98.56 33 VAL B O 1
ATOM 1672 N N . ASN B 1 34 ? -10.008 -9.188 -18.484 1 98.75 34 ASN B N 1
ATOM 1673 C CA . ASN B 1 34 ? -9.906 -9.766 -19.828 1 98.75 34 ASN B CA 1
ATOM 1674 C C . ASN B 1 34 ? -8.461 -9.797 -20.312 1 98.75 34 ASN B C 1
ATOM 1676 O O . ASN B 1 34 ? -7.547 -9.406 -19.578 1 98.75 34 ASN B O 1
ATOM 1680 N N . LEU B 1 35 ? -8.281 -10.336 -21.484 1 98.69 35 LEU B N 1
ATOM 1681 C CA . LEU B 1 35 ? -6.938 -10.516 -22.031 1 98.69 35 LEU B CA 1
ATOM 1682 C C . LEU B 1 35 ? -6.25 -9.164 -22.219 1 98.69 35 LEU B C 1
ATOM 1684 O O . LEU B 1 35 ? -5.043 -9.047 -22 1 98.69 35 LEU B O 1
ATOM 1688 N N . GLU B 1 36 ? -6.918 -8.148 -22.625 1 98.69 36 GLU B N 1
ATOM 1689 C CA . GLU B 1 36 ? -6.359 -6.816 -22.812 1 98.69 36 GLU B CA 1
ATOM 1690 C C . GLU B 1 36 ? -5.789 -6.266 -21.516 1 98.69 36 GLU B C 1
ATOM 1692 O O . GLU B 1 36 ? -4.73 -5.637 -21.5 1 98.69 36 GLU B O 1
ATOM 1697 N N . ASN B 1 37 ? -6.508 -6.551 -20.516 1 98.56 37 ASN B N 1
ATOM 1698 C CA . ASN B 1 37 ? -6.016 -6.184 -19.188 1 98.56 37 ASN B CA 1
ATOM 1699 C C . ASN B 1 37 ? -4.66 -6.824 -18.891 1 98.56 37 ASN B C 1
ATOM 1701 O O . ASN B 1 37 ? -3.736 -6.148 -18.438 1 98.56 37 ASN B O 1
ATOM 1705 N N . ARG B 1 38 ? -4.566 -8.023 -19.141 1 98.62 38 ARG B N 1
ATOM 1706 C CA . AR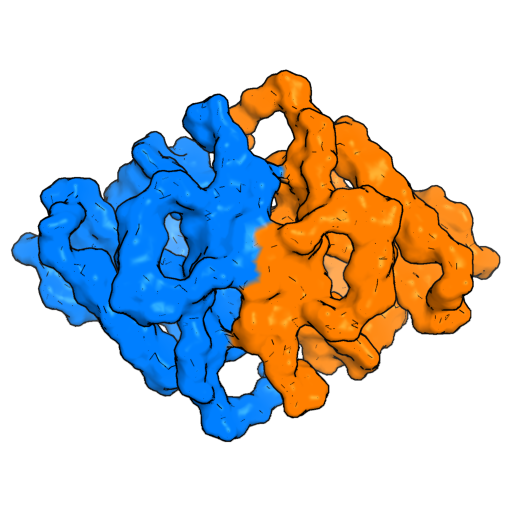G B 1 38 ? -3.338 -8.742 -18.812 1 98.62 38 ARG B CA 1
ATOM 1707 C C . ARG B 1 38 ? -2.197 -8.328 -19.734 1 98.62 38 ARG B C 1
ATOM 1709 O O . ARG B 1 38 ? -1.037 -8.297 -19.312 1 98.62 38 ARG B O 1
ATOM 1716 N N . ILE B 1 39 ? -2.531 -7.984 -20.938 1 98.75 39 ILE B N 1
ATOM 1717 C CA . ILE B 1 39 ? -1.526 -7.461 -21.844 1 98.75 39 ILE B CA 1
ATOM 1718 C C . ILE B 1 39 ? -0.977 -6.141 -21.312 1 98.75 39 ILE B C 1
ATOM 1720 O O . ILE B 1 39 ? 0.239 -5.938 -21.281 1 98.75 39 ILE B O 1
ATOM 1724 N N . ASP B 1 40 ? -1.843 -5.238 -20.938 1 98.69 40 ASP B N 1
ATOM 1725 C CA . ASP B 1 40 ? -1.429 -3.965 -20.359 1 98.69 40 ASP B CA 1
ATOM 1726 C C . ASP B 1 40 ? -0.562 -4.184 -19.109 1 98.69 40 ASP B C 1
ATOM 1728 O O . ASP B 1 40 ? 0.461 -3.52 -18.938 1 98.69 40 ASP B O 1
ATOM 1732 N N . TRP B 1 41 ? -1.057 -5.062 -18.312 1 98.5 41 TRP B N 1
ATOM 1733 C CA . TRP B 1 41 ? -0.318 -5.414 -17.094 1 98.5 41 TRP B CA 1
ATOM 1734 C C . TRP B 1 41 ? 1.084 -5.906 -17.438 1 98.5 41 TRP B C 1
ATOM 1736 O O . TRP B 1 41 ? 2.068 -5.461 -16.844 1 98.5 41 TRP B O 1
ATOM 1746 N N . TYR B 1 42 ? 1.184 -6.805 -18.391 1 98.81 42 TYR B N 1
ATOM 1747 C CA . TYR B 1 42 ? 2.443 -7.367 -18.859 1 98.81 42 TYR B CA 1
ATOM 1748 C C . TYR B 1 42 ? 3.367 -6.273 -19.391 1 98.81 42 TYR B C 1
ATOM 1750 O O . TYR B 1 42 ? 4.539 -6.207 -19.016 1 98.81 42 TYR B O 1
ATOM 1758 N N . GLU B 1 43 ? 2.832 -5.434 -20.188 1 98.75 43 GLU B N 1
ATOM 1759 C CA . GLU B 1 43 ? 3.619 -4.375 -20.812 1 98.75 43 GLU B CA 1
ATOM 1760 C C . GLU B 1 43 ? 4.105 -3.365 -19.781 1 98.75 43 GLU B C 1
ATOM 1762 O O . GLU B 1 43 ? 5.23 -2.869 -19.859 1 98.75 43 GLU B O 1
ATOM 1767 N N . GLN B 1 44 ? 3.289 -3.082 -18.844 1 98.38 44 GLN B N 1
ATOM 1768 C CA . GLN B 1 44 ? 3.68 -2.17 -17.781 1 98.38 44 GLN B CA 1
ATOM 1769 C C . GLN B 1 44 ? 4.812 -2.758 -16.938 1 98.38 44 GLN B C 1
ATOM 1771 O O . GLN B 1 44 ? 5.777 -2.061 -16.625 1 98.38 44 GLN B O 1
ATOM 1776 N N . LYS B 1 45 ? 4.66 -4.016 -16.594 1 98.31 45 LYS B N 1
ATOM 1777 C CA . LYS B 1 45 ? 5.695 -4.691 -15.812 1 98.31 45 LYS B CA 1
ATOM 1778 C C . LYS B 1 45 ? 7.027 -4.691 -16.562 1 98.31 45 LYS B C 1
ATOM 1780 O O . LYS B 1 45 ? 8.07 -4.387 -15.984 1 98.31 45 LYS B O 1
ATOM 1785 N N . LYS B 1 46 ? 6.953 -4.984 -17.797 1 98 46 LYS B N 1
ATOM 1786 C CA . LYS B 1 46 ? 8.164 -5.008 -18.609 1 98 46 LYS B CA 1
ATOM 1787 C C . LYS B 1 46 ? 8.781 -3.619 -18.719 1 98 46 LYS B C 1
ATOM 1789 O O . LYS B 1 46 ? 10 -3.467 -18.609 1 98 46 LYS B O 1
ATOM 1794 N N . ALA B 1 47 ? 7.938 -2.678 -18.938 1 98.12 47 ALA B N 1
ATOM 1795 C CA . ALA B 1 47 ? 8.406 -1.301 -19.062 1 98.12 47 ALA B CA 1
ATOM 1796 C C . ALA B 1 47 ? 9.086 -0.833 -17.781 1 98.12 47 ALA B C 1
ATOM 1798 O O . ALA B 1 47 ? 10.055 -0.063 -17.828 1 98.12 47 ALA B O 1
ATOM 1799 N N . GLU B 1 48 ? 8.633 -1.303 -16.688 1 97.56 48 GLU B N 1
ATOM 1800 C CA . GLU B 1 48 ? 9.156 -0.886 -15.391 1 97.56 48 GLU B CA 1
ATOM 1801 C C . GLU B 1 48 ? 10.32 -1.772 -14.953 1 97.56 48 GLU B C 1
ATOM 1803 O O . GLU B 1 48 ? 10.93 -1.534 -13.914 1 97.56 48 GLU B O 1
ATOM 1808 N N . GLY B 1 49 ? 10.57 -2.795 -15.703 1 97.62 49 GLY B N 1
ATOM 1809 C CA . GLY B 1 49 ? 11.734 -3.637 -15.477 1 97.62 49 GLY B CA 1
ATOM 1810 C C . GLY B 1 49 ? 11.484 -4.734 -14.461 1 97.62 49 GLY B C 1
ATOM 1811 O O . GLY B 1 49 ? 12.43 -5.277 -13.883 1 97.62 49 GLY B O 1
ATOM 1812 N N . TYR B 1 50 ? 10.281 -5.016 -14.172 1 98.62 50 TYR B N 1
ATOM 1813 C CA . TYR B 1 50 ? 9.969 -6.051 -13.188 1 98.62 50 TYR B CA 1
ATOM 1814 C C . TYR B 1 50 ? 9.781 -7.406 -13.867 1 98.62 50 TYR B C 1
ATOM 1816 O O . TYR B 1 50 ? 9.242 -7.484 -14.969 1 98.62 50 TYR B O 1
ATOM 1824 N N . PRO B 1 51 ? 10.148 -8.422 -13.227 1 98.5 51 PRO B N 1
ATOM 1825 C CA . PRO B 1 51 ? 10.086 -9.75 -13.836 1 98.5 51 PRO B CA 1
ATOM 1826 C C . PRO B 1 51 ? 8.695 -10.383 -13.727 1 98.5 51 PRO B C 1
ATOM 1828 O O . PRO B 1 51 ? 7.941 -10.07 -12.805 1 98.5 51 PRO B O 1
ATOM 1831 N N . ILE B 1 52 ? 8.414 -11.203 -14.656 1 98.88 52 ILE B N 1
ATOM 1832 C CA . ILE B 1 52 ? 7.301 -12.148 -14.617 1 98.88 52 ILE B CA 1
ATOM 1833 C C . ILE B 1 52 ? 7.809 -13.555 -14.93 1 98.88 52 ILE B C 1
ATOM 1835 O O . ILE B 1 52 ? 8.227 -13.828 -16.047 1 98.88 52 ILE B O 1
ATOM 1839 N N . PHE B 1 53 ? 7.723 -14.406 -13.914 1 98.81 53 PHE B N 1
ATOM 1840 C CA . PHE B 1 53 ? 8.148 -15.789 -14.078 1 98.81 53 PHE B CA 1
ATOM 1841 C C . PHE B 1 53 ? 6.945 -16.703 -14.25 1 98.81 53 PHE B C 1
ATOM 1843 O O . PHE B 1 53 ? 5.93 -16.547 -13.578 1 98.81 53 PHE B O 1
ATOM 1850 N N . VAL B 1 54 ? 7.145 -17.688 -15.109 1 98.88 54 VAL B N 1
ATOM 1851 C CA . VAL B 1 54 ? 6.109 -18.703 -15.258 1 98.88 54 VAL B CA 1
ATOM 1852 C C . VAL B 1 54 ? 6.707 -20.094 -15.023 1 98.88 54 VAL B C 1
ATOM 1854 O O . VAL B 1 54 ? 7.898 -20.312 -15.242 1 98.88 54 VAL B O 1
ATOM 1857 N N . TYR B 1 55 ? 5.914 -20.906 -14.438 1 98.81 55 TYR B N 1
ATOM 1858 C CA . TYR B 1 55 ? 6.191 -22.328 -14.375 1 98.81 55 TYR B CA 1
ATOM 1859 C C . TYR B 1 55 ? 5.465 -23.078 -15.492 1 98.81 55 TYR B C 1
ATOM 1861 O O . TYR B 1 55 ? 4.234 -23.078 -15.547 1 98.81 55 TYR B O 1
ATOM 1869 N N . GLU B 1 56 ? 6.227 -23.703 -16.344 1 98.44 56 GLU B N 1
ATOM 1870 C CA . GLU B 1 56 ? 5.656 -24.391 -17.5 1 98.44 56 GLU B CA 1
ATOM 1871 C C . GLU B 1 56 ? 5.73 -25.906 -17.328 1 98.44 56 GLU B C 1
ATOM 1873 O O . GLU B 1 56 ? 6.773 -26.438 -16.938 1 98.44 56 GLU B O 1
ATOM 1878 N N . LEU B 1 57 ? 4.609 -26.547 -17.422 1 96.38 57 LEU B N 1
ATOM 1879 C CA . LEU B 1 57 ? 4.488 -28 -17.484 1 96.38 57 LEU B CA 1
ATOM 1880 C C . LEU B 1 57 ? 3.766 -28.438 -18.75 1 96.38 57 LEU B C 1
ATOM 1882 O O . LEU B 1 57 ? 2.625 -28.031 -18.984 1 96.38 57 LEU B O 1
ATOM 1886 N N . ASP B 1 58 ? 4.395 -29.328 -19.578 1 93.12 58 ASP B N 1
ATOM 1887 C CA . ASP B 1 58 ? 3.814 -29.859 -20.797 1 93.12 58 ASP B CA 1
ATOM 1888 C C . ASP B 1 58 ? 3.246 -28.75 -21.672 1 93.12 58 ASP B C 1
ATOM 1890 O O . ASP B 1 58 ? 2.084 -28.797 -22.078 1 93.12 58 ASP B O 1
ATOM 1894 N N . ASN B 1 59 ? 3.984 -27.672 -21.844 1 93.31 59 ASN B N 1
ATOM 1895 C CA . ASN B 1 59 ? 3.695 -26.531 -22.719 1 93.31 59 ASN B CA 1
ATOM 1896 C C . ASN B 1 59 ? 2.52 -25.719 -22.203 1 93.31 59 ASN B C 1
ATOM 1898 O O . ASN B 1 59 ? 1.874 -25 -22.969 1 93.31 59 ASN B O 1
ATOM 1902 N N . LYS B 1 60 ? 2.258 -25.906 -20.969 1 96.75 60 LYS B N 1
ATOM 1903 C CA . LYS B 1 60 ? 1.219 -25.141 -20.281 1 96.75 60 LYS B CA 1
ATOM 1904 C C . LYS B 1 60 ? 1.787 -24.375 -19.094 1 96.75 60 LYS B C 1
ATOM 1906 O O . LYS B 1 60 ? 2.57 -24.938 -18.312 1 96.75 60 LYS B O 1
ATOM 1911 N N . VAL B 1 61 ? 1.451 -23.094 -19.047 1 98.62 61 VAL B N 1
ATOM 1912 C CA . VAL B 1 61 ? 1.799 -22.359 -17.844 1 98.62 61 VAL B CA 1
ATOM 1913 C C . VAL B 1 61 ? 0.843 -22.719 -16.719 1 98.62 61 VAL B C 1
ATOM 1915 O O . VAL B 1 61 ? -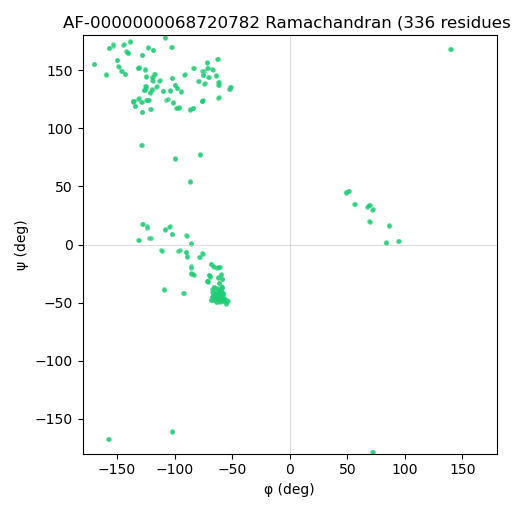0.375 -22.594 -16.844 1 98.62 61 VAL B O 1
ATOM 1918 N N . VAL B 1 62 ? 1.412 -23.203 -15.586 1 98.75 62 VAL B N 1
ATOM 1919 C CA . VAL B 1 62 ? 0.555 -23.688 -14.508 1 98.75 62 VAL B CA 1
ATOM 1920 C C . VAL B 1 62 ? 0.813 -22.906 -13.234 1 98.75 62 VAL B C 1
ATOM 1922 O O . VAL B 1 62 ? 0.284 -23.234 -12.172 1 98.75 62 VAL B O 1
ATOM 1925 N N . GLY B 1 63 ? 1.609 -21.906 -13.273 1 98.75 63 GLY B N 1
ATOM 1926 C CA . GLY B 1 63 ? 1.887 -20.953 -12.203 1 98.75 63 GLY B CA 1
ATOM 1927 C C . GLY B 1 63 ? 2.697 -19.766 -12.656 1 98.75 63 GLY B C 1
ATOM 1928 O O . GLY B 1 63 ? 3.367 -19.812 -13.688 1 98.75 63 GLY B O 1
ATOM 1929 N N . PHE B 1 64 ? 2.557 -18.688 -11.945 1 98.88 64 PHE B N 1
ATOM 1930 C CA . PHE B 1 64 ? 3.381 -17.516 -12.25 1 98.88 64 PHE B CA 1
ATOM 1931 C C . PHE B 1 64 ? 3.648 -16.703 -11 1 98.88 64 PHE B C 1
ATOM 1933 O O . PHE B 1 64 ? 2.959 -16.859 -9.984 1 98.88 64 PHE B O 1
ATOM 1940 N N . ALA B 1 65 ? 4.68 -15.906 -11.031 1 98.81 65 ALA B N 1
ATOM 1941 C CA . ALA B 1 65 ? 5.109 -15.047 -9.938 1 98.81 65 ALA B CA 1
ATOM 1942 C C . ALA B 1 65 ? 5.719 -13.75 -10.461 1 98.81 65 ALA B C 1
ATOM 1944 O O . ALA B 1 65 ? 6.277 -13.719 -11.562 1 98.81 65 ALA B O 1
ATOM 1945 N N . THR B 1 66 ? 5.574 -12.773 -9.727 1 98.81 66 THR B N 1
ATOM 1946 C CA . THR B 1 66 ? 6.145 -11.477 -10.062 1 98.81 66 THR B CA 1
ATOM 1947 C C . THR B 1 66 ? 6.32 -10.625 -8.812 1 98.81 66 THR B C 1
ATOM 1949 O O . THR B 1 66 ? 5.953 -11.039 -7.711 1 98.81 66 THR B O 1
ATOM 1952 N N . PHE B 1 67 ? 6.996 -9.555 -8.93 1 98.75 67 PHE B N 1
ATOM 1953 C CA . PHE B 1 67 ? 6.973 -8.516 -7.902 1 98.75 67 PHE B CA 1
ATOM 1954 C C . PHE B 1 67 ? 7.008 -7.129 -8.531 1 98.75 67 PHE B C 1
ATOM 1956 O O . PHE B 1 67 ? 7.176 -7 -9.75 1 98.75 67 PHE B O 1
ATOM 1963 N N . GLY B 1 68 ? 6.734 -6.191 -7.809 1 98.38 68 GLY B N 1
ATOM 1964 C CA . GLY B 1 68 ? 6.762 -4.777 -8.141 1 98.38 68 GLY B CA 1
ATOM 1965 C C . GLY B 1 68 ? 6.887 -3.877 -6.926 1 98.38 68 GLY B C 1
ATOM 1966 O O . GLY B 1 68 ? 7.203 -4.348 -5.832 1 98.38 68 GLY B O 1
ATOM 1967 N N . PRO B 1 69 ? 6.652 -2.596 -7.152 1 97.81 69 PRO B N 1
ATOM 1968 C CA . PRO B 1 69 ? 6.832 -1.675 -6.027 1 97.81 69 PRO B CA 1
ATOM 1969 C C . PRO B 1 69 ? 5.891 -1.974 -4.863 1 97.81 69 PRO B C 1
ATOM 1971 O O . PRO B 1 69 ? 4.723 -2.311 -5.082 1 97.81 69 PRO B O 1
ATOM 1974 N N . PHE B 1 70 ? 6.438 -1.908 -3.648 1 98.5 70 PHE B N 1
ATOM 1975 C CA . PHE B 1 70 ? 5.586 -1.994 -2.469 1 98.5 70 PHE B CA 1
ATOM 1976 C C . PHE B 1 70 ? 4.707 -0.754 -2.344 1 98.5 70 PHE B C 1
ATOM 1978 O O . PHE B 1 70 ? 3.508 -0.859 -2.08 1 98.5 70 PHE B O 1
ATOM 1985 N N . ARG B 1 71 ? 5.309 0.342 -2.486 1 98.06 71 ARG B N 1
ATOM 1986 C CA . ARG B 1 71 ? 4.668 1.652 -2.518 1 98.06 71 ARG B CA 1
ATOM 1987 C C . ARG B 1 71 ? 5.316 2.555 -3.561 1 98.06 71 ARG B C 1
ATOM 1989 O O . ARG B 1 71 ? 6.453 2.314 -3.977 1 98.06 71 ARG B O 1
ATOM 1996 N N . ALA B 1 72 ? 4.684 3.623 -3.912 1 94.44 72 ALA B N 1
ATOM 1997 C CA . ALA B 1 72 ? 5.031 4.398 -5.098 1 94.44 72 ALA B CA 1
ATOM 1998 C C . ALA B 1 72 ? 6.133 5.41 -4.789 1 94.44 72 ALA B C 1
ATOM 2000 O O . ALA B 1 72 ? 6.824 5.875 -5.695 1 94.44 72 ALA B O 1
ATOM 2001 N N . TRP B 1 73 ? 6.402 5.805 -3.617 1 96.19 73 TRP B N 1
ATOM 2002 C CA . TRP B 1 73 ? 7.34 6.879 -3.301 1 96.19 73 TRP B CA 1
ATOM 2003 C C . TRP B 1 73 ? 8.781 6.414 -3.49 1 96.19 73 TRP B C 1
ATOM 2005 O O . TRP B 1 73 ? 9.117 5.266 -3.197 1 96.19 73 TRP B O 1
ATOM 2015 N N . PRO B 1 74 ? 9.688 7.316 -3.863 1 97.94 74 PRO B N 1
ATOM 2016 C CA . PRO B 1 74 ? 11.047 6.957 -4.273 1 97.94 74 PRO B CA 1
ATOM 2017 C C . PRO B 1 74 ? 11.844 6.281 -3.158 1 97.94 74 PRO B C 1
ATOM 2019 O O . PRO B 1 74 ? 12.711 5.441 -3.432 1 97.94 74 PRO B O 1
ATOM 2022 N N . ALA B 1 75 ? 11.57 6.559 -1.964 1 98.44 75 ALA B N 1
ATOM 2023 C CA . ALA B 1 75 ? 12.383 6.027 -0.877 1 98.44 75 ALA B CA 1
ATOM 2024 C C . ALA B 1 75 ? 12.086 4.551 -0.639 1 98.44 75 ALA B C 1
ATOM 2026 O O . ALA B 1 75 ? 12.812 3.871 0.091 1 98.44 75 ALA B O 1
ATOM 2027 N N . TYR B 1 76 ? 11.062 4.055 -1.3 1 98.69 76 TYR B N 1
ATOM 2028 C CA . TYR B 1 76 ? 10.719 2.641 -1.212 1 98.69 76 TYR B CA 1
ATOM 2029 C C . TYR B 1 76 ? 11.453 1.832 -2.277 1 98.69 76 TYR B C 1
ATOM 2031 O O . TYR B 1 76 ? 11.164 0.65 -2.475 1 98.69 76 TYR B O 1
ATOM 2039 N N . LYS B 1 77 ? 12.359 2.373 -3.01 1 98.12 77 LYS B N 1
ATOM 2040 C CA . LYS B 1 77 ? 12.914 1.781 -4.223 1 98.12 77 LYS B CA 1
ATOM 2041 C C . LYS B 1 77 ? 13.594 0.45 -3.922 1 98.12 77 LYS B C 1
ATOM 2043 O O . LYS B 1 77 ? 13.828 -0.353 -4.828 1 98.12 77 LYS B O 1
ATOM 2048 N N . TYR B 1 78 ? 13.977 0.138 -2.656 1 98.69 78 TYR B N 1
ATOM 2049 C CA . TYR B 1 78 ? 14.656 -1.108 -2.318 1 98.69 78 TYR B CA 1
ATOM 2050 C C . TYR B 1 78 ? 13.688 -2.1 -1.683 1 98.69 78 TYR B C 1
ATOM 2052 O O . TYR B 1 78 ? 14.109 -3.115 -1.124 1 98.69 78 TYR B O 1
ATOM 2060 N N . SER B 1 79 ? 12.398 -1.848 -1.673 1 98.81 79 SER B N 1
ATOM 2061 C CA . SER B 1 79 ? 11.359 -2.748 -1.18 1 98.81 79 SER B CA 1
ATOM 2062 C C . SER B 1 79 ? 10.367 -3.107 -2.281 1 98.81 79 SER B C 1
ATOM 2064 O O . SER B 1 79 ? 9.914 -2.234 -3.023 1 98.81 79 SER B O 1
ATOM 2066 N N . VAL B 1 80 ? 10.062 -4.332 -2.412 1 98.81 80 VAL B N 1
ATOM 2067 C CA . VAL B 1 80 ? 9.125 -4.781 -3.432 1 98.81 80 VAL B CA 1
ATOM 2068 C C . VAL B 1 80 ? 8.086 -5.707 -2.805 1 98.81 80 VAL B C 1
ATOM 2070 O O . VAL B 1 80 ? 8.328 -6.301 -1.75 1 98.81 80 VAL B O 1
ATOM 2073 N N . GLU B 1 81 ? 6.922 -5.754 -3.373 1 98.88 81 GLU B N 1
ATOM 2074 C CA . GLU B 1 81 ? 5.84 -6.668 -3.018 1 98.88 81 GLU B CA 1
ATOM 2075 C C . GLU B 1 81 ? 5.621 -7.715 -4.105 1 98.88 81 GLU B C 1
ATOM 2077 O O . GLU B 1 81 ? 5.594 -7.391 -5.293 1 98.88 81 GLU B O 1
ATOM 2082 N N . HIS B 1 82 ? 5.535 -8.953 -3.684 1 98.88 82 HIS B N 1
ATOM 2083 C CA . HIS B 1 82 ? 5.477 -10.016 -4.676 1 98.88 82 HIS B CA 1
ATOM 2084 C C . HIS B 1 82 ? 4.172 -10.797 -4.57 1 98.88 82 HIS B C 1
ATOM 2086 O O . HIS B 1 82 ? 3.414 -10.625 -3.613 1 98.88 82 HIS B O 1
ATOM 2092 N N . SER B 1 83 ? 3.945 -11.586 -5.594 1 98.31 83 SER B N 1
ATOM 2093 C CA . SER B 1 83 ? 2.828 -12.523 -5.645 1 98.31 83 SER B CA 1
ATOM 2094 C C . SER B 1 83 ? 3.229 -13.82 -6.336 1 98.31 83 SER B C 1
ATOM 2096 O O . SER B 1 83 ? 4.102 -13.82 -7.207 1 98.31 83 SER B O 1
ATOM 2098 N N . VAL B 1 84 ? 2.66 -14.891 -5.895 1 98.5 84 VAL B N 1
ATOM 2099 C CA . VAL B 1 84 ? 2.814 -16.219 -6.469 1 98.5 84 VAL B CA 1
ATOM 2100 C C . VAL B 1 84 ? 1.44 -16.859 -6.664 1 98.5 84 VAL B C 1
ATOM 2102 O O . VAL B 1 84 ? 0.634 -16.922 -5.734 1 98.5 84 VAL B O 1
ATOM 2105 N N . TYR B 1 85 ? 1.178 -17.297 -7.879 1 98.5 85 TYR B N 1
ATOM 2106 C CA . TYR B 1 85 ? -0.083 -17.953 -8.203 1 98.5 85 TYR B CA 1
ATOM 2107 C C . TYR B 1 85 ? 0.161 -19.312 -8.844 1 98.5 85 TYR B C 1
ATOM 2109 O O . TYR B 1 85 ? 1.047 -19.453 -9.695 1 98.5 85 TYR B O 1
ATOM 2117 N N . VAL B 1 86 ? -0.571 -20.25 -8.422 1 98.38 86 VAL B N 1
ATOM 2118 C CA . VAL B 1 86 ? -0.505 -21.594 -8.992 1 98.38 86 VAL B CA 1
ATOM 2119 C C . VAL B 1 86 ? -1.896 -22.016 -9.453 1 98.38 86 VAL B C 1
ATOM 2121 O O . VAL B 1 86 ? -2.881 -21.812 -8.734 1 98.38 86 VAL B O 1
ATOM 2124 N N . ASP B 1 87 ? -1.971 -22.562 -10.625 1 98.25 87 ASP B N 1
ATOM 2125 C CA . ASP B 1 87 ? -3.215 -23.141 -11.125 1 98.25 87 ASP B CA 1
ATOM 2126 C C . ASP B 1 87 ? -3.811 -24.125 -10.117 1 98.25 87 ASP B C 1
ATOM 2128 O O . ASP B 1 87 ? -3.096 -24.953 -9.562 1 98.25 87 ASP B O 1
ATOM 2132 N N . LYS B 1 88 ? -5.07 -24.031 -9.922 1 96.25 88 LYS B N 1
ATOM 2133 C CA . LYS B 1 88 ? -5.754 -24.812 -8.898 1 96.25 88 LYS B CA 1
ATOM 2134 C C . LYS B 1 88 ? -5.555 -26.312 -9.133 1 96.25 88 LYS B C 1
ATOM 2136 O O . LYS B 1 88 ? -5.488 -27.094 -8.172 1 96.25 88 LYS B O 1
ATOM 2141 N N . ALA B 1 89 ? -5.406 -26.703 -10.32 1 96.44 89 ALA B N 1
ATOM 2142 C CA . ALA B 1 89 ? -5.289 -28.125 -10.664 1 96.44 89 ALA B CA 1
ATOM 2143 C C . ALA B 1 89 ? -3.885 -28.641 -10.367 1 96.44 89 ALA B C 1
ATOM 2145 O O . ALA B 1 89 ? -3.656 -29.859 -10.359 1 96.44 89 ALA B O 1
ATOM 2146 N N . TYR B 1 90 ? -3 -27.797 -10.094 1 96.19 90 TYR B N 1
ATOM 2147 C CA . TYR B 1 90 ? -1.604 -28.219 -9.984 1 96.19 90 TYR B CA 1
ATOM 2148 C C . TYR B 1 90 ? -1.033 -27.828 -8.625 1 96.19 90 TYR B C 1
ATOM 2150 O O . TYR B 1 90 ? 0.185 -27.828 -8.43 1 96.19 90 TYR B O 1
ATOM 2158 N N . ARG B 1 91 ? -1.861 -27.5 -7.703 1 92.94 91 ARG B N 1
ATOM 2159 C CA . ARG B 1 91 ? -1.397 -27.094 -6.383 1 92.94 91 ARG B CA 1
ATOM 2160 C C . ARG B 1 91 ? -0.862 -28.281 -5.594 1 92.94 91 ARG B C 1
ATOM 2162 O O . ARG B 1 91 ? -1.151 -29.422 -5.926 1 92.94 91 ARG B O 1
ATOM 2169 N N . LYS B 1 92 ? -0.035 -28.047 -4.672 1 90.56 92 LYS B N 1
ATOM 2170 C CA . LYS B 1 92 ? 0.56 -29.031 -3.773 1 90.56 92 LYS B CA 1
ATOM 2171 C C . LYS B 1 92 ? 1.532 -29.938 -4.52 1 90.56 92 LYS B C 1
ATOM 2173 O O . LYS B 1 92 ? 1.632 -31.125 -4.219 1 90.56 92 LYS B O 1
ATOM 2178 N N . ASN B 1 93 ? 2.197 -29.328 -5.508 1 90.94 93 ASN B N 1
ATOM 2179 C CA . ASN B 1 93 ? 3.172 -30.078 -6.293 1 90.94 93 ASN B CA 1
ATOM 2180 C C . ASN B 1 93 ? 4.523 -29.375 -6.336 1 90.94 93 ASN B C 1
ATOM 2182 O O . ASN B 1 93 ? 5.305 -29.578 -7.266 1 90.94 93 ASN B O 1
ATOM 2186 N N . GLY B 1 94 ? 4.695 -28.484 -5.418 1 94.81 94 GLY B N 1
ATOM 2187 C CA . GLY B 1 94 ? 5.988 -27.828 -5.293 1 94.81 94 GLY B CA 1
ATOM 2188 C C . GLY B 1 94 ? 6.164 -26.656 -6.246 1 94.81 94 GLY B C 1
ATOM 2189 O O . GLY B 1 94 ? 7.223 -26.031 -6.27 1 94.81 94 GLY B O 1
ATOM 2190 N N . ILE B 1 95 ? 5.195 -26.344 -7.02 1 97.25 95 ILE B N 1
ATOM 2191 C CA . ILE B 1 95 ? 5.27 -25.297 -8.023 1 97.25 95 ILE B CA 1
ATOM 2192 C C . ILE B 1 95 ? 5.43 -23.938 -7.348 1 97.25 95 ILE B C 1
ATOM 2194 O O . ILE B 1 95 ? 6.305 -23.156 -7.715 1 97.25 95 ILE B O 1
ATOM 2198 N N . GLY B 1 96 ? 4.59 -23.672 -6.324 1 97.44 96 GLY B N 1
ATOM 2199 C CA . GLY B 1 96 ? 4.707 -22.422 -5.574 1 97.44 96 GLY B CA 1
ATOM 2200 C C . GLY B 1 96 ? 6.074 -22.234 -4.949 1 97.44 96 GLY B C 1
ATOM 2201 O O . GLY B 1 96 ? 6.641 -21.141 -5.008 1 97.44 96 GLY B O 1
ATOM 2202 N N . SER B 1 97 ? 6.543 -23.297 -4.441 1 97.56 97 SER B N 1
ATOM 2203 C CA . SER B 1 97 ? 7.867 -23.281 -3.824 1 97.56 97 SER B CA 1
ATOM 2204 C C . SER B 1 97 ? 8.945 -22.953 -4.848 1 97.56 97 SER B C 1
ATOM 2206 O O . SER B 1 97 ? 9.844 -22.156 -4.578 1 97.56 97 SER B O 1
ATOM 2208 N N . SER B 1 98 ? 8.883 -23.594 -5.957 1 98.06 98 SER B N 1
ATOM 2209 C CA . SER B 1 98 ? 9.867 -23.359 -7.016 1 98.06 98 SER B CA 1
ATOM 2210 C C . SER B 1 98 ? 9.836 -21.906 -7.484 1 98.06 98 SER B C 1
ATOM 2212 O O . SER B 1 98 ? 10.883 -21.297 -7.684 1 98.06 98 SER B O 1
ATOM 2214 N N . LEU B 1 99 ? 8.68 -21.375 -7.668 1 98.56 99 LEU B N 1
ATOM 2215 C CA . LEU B 1 99 ? 8.523 -20 -8.086 1 98.56 99 LEU B CA 1
ATOM 2216 C C . LEU B 1 99 ? 9.055 -19.047 -7.023 1 98.56 99 LEU B C 1
ATOM 2218 O O . LEU B 1 99 ? 9.719 -18.062 -7.344 1 98.56 99 LEU B O 1
ATOM 2222 N N . MET B 1 100 ? 8.758 -19.344 -5.758 1 98.56 100 MET B N 1
ATOM 2223 C CA . MET B 1 100 ? 9.227 -18.531 -4.645 1 98.56 100 MET B CA 1
ATOM 2224 C C . MET B 1 100 ? 10.75 -18.469 -4.613 1 98.56 100 MET B C 1
ATOM 2226 O O . MET B 1 100 ? 11.328 -17.391 -4.465 1 98.56 100 MET B O 1
ATOM 2230 N N . LYS B 1 101 ? 11.344 -19.562 -4.777 1 98.38 101 LYS B N 1
ATOM 2231 C CA . LYS B 1 101 ? 12.805 -19.641 -4.785 1 98.38 101 LYS B CA 1
ATOM 2232 C C . LYS B 1 101 ? 13.391 -18.75 -5.875 1 98.38 101 LYS B C 1
ATOM 2234 O O . LYS B 1 101 ? 14.352 -18.016 -5.633 1 98.38 101 LYS B O 1
ATOM 2239 N N . GLU B 1 102 ? 12.82 -18.859 -7.047 1 98.5 102 GLU B N 1
ATOM 2240 C CA . GLU B 1 102 ? 13.305 -18.047 -8.156 1 98.5 102 GLU B CA 1
ATOM 2241 C C . GLU B 1 102 ? 13.094 -16.562 -7.887 1 98.5 102 GLU B C 1
ATOM 2243 O O . GLU B 1 102 ? 13.977 -15.75 -8.172 1 98.5 102 GLU B O 1
ATOM 2248 N N . LEU B 1 103 ? 11.992 -16.219 -7.34 1 98.44 103 LEU B N 1
ATOM 2249 C CA . LEU B 1 103 ? 11.648 -14.836 -7 1 98.44 103 LEU B CA 1
ATOM 2250 C C . LEU B 1 103 ? 12.648 -14.258 -6.004 1 98.44 103 LEU B C 1
ATOM 2252 O O . LEU B 1 103 ? 13.148 -13.141 -6.191 1 98.44 103 LEU B O 1
ATOM 2256 N N . ILE B 1 104 ? 12.906 -14.977 -4.969 1 98.75 104 ILE B N 1
ATOM 2257 C CA . ILE B 1 104 ? 13.836 -14.531 -3.93 1 98.75 104 ILE B CA 1
ATOM 2258 C C . ILE B 1 104 ? 15.234 -14.375 -4.52 1 98.75 104 ILE B C 1
ATOM 2260 O O . ILE B 1 104 ? 15.93 -13.398 -4.234 1 98.75 104 ILE B O 1
ATOM 2264 N N . LYS B 1 105 ? 15.617 -15.367 -5.324 1 98.62 105 LYS B N 1
ATOM 2265 C CA . LYS B 1 105 ? 16.922 -15.312 -5.98 1 98.62 105 LYS B CA 1
ATOM 2266 C C . LYS B 1 105 ? 17.078 -14.023 -6.777 1 98.62 105 LYS B C 1
ATOM 2268 O O . LYS B 1 105 ? 18.078 -13.312 -6.613 1 98.62 105 LYS B O 1
ATOM 2273 N N . ILE B 1 106 ? 16.125 -13.68 -7.629 1 98.56 106 ILE B N 1
ATOM 2274 C CA . ILE B 1 106 ? 16.203 -12.508 -8.492 1 98.56 106 ILE B CA 1
ATOM 2275 C C . ILE B 1 106 ? 16.156 -11.242 -7.637 1 98.56 106 ILE B C 1
ATOM 2277 O O . ILE B 1 106 ? 16.859 -10.266 -7.918 1 98.56 106 ILE B O 1
ATOM 2281 N N . ALA B 1 107 ? 15.305 -11.211 -6.621 1 98.75 107 ALA B N 1
ATOM 2282 C CA . ALA B 1 107 ? 15.219 -10.055 -5.727 1 98.75 107 ALA B CA 1
ATOM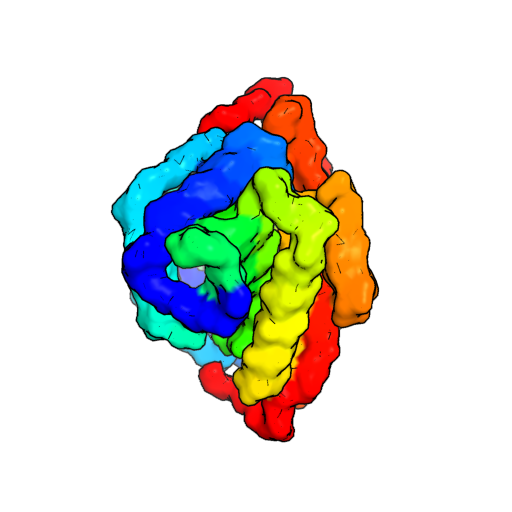 2283 C C . ALA B 1 107 ? 16.562 -9.773 -5.062 1 98.75 107 ALA B C 1
ATOM 2285 O O . ALA B 1 107 ? 16.969 -8.617 -4.934 1 98.75 107 ALA B O 1
ATOM 2286 N N . LYS B 1 108 ? 17.234 -10.836 -4.645 1 98.69 108 LYS B N 1
ATOM 2287 C CA . LYS B 1 108 ? 18.562 -10.703 -4.062 1 98.69 108 LYS B CA 1
ATOM 2288 C C . LYS B 1 108 ? 19.562 -10.164 -5.082 1 98.69 108 LYS B C 1
ATOM 2290 O O . LYS B 1 108 ? 20.344 -9.25 -4.781 1 98.69 108 LYS B O 1
ATOM 2295 N N . GLU B 1 109 ? 19.516 -10.734 -6.223 1 98.38 109 GLU B N 1
ATOM 2296 C CA . GLU B 1 109 ? 20.422 -10.328 -7.293 1 98.38 109 GLU B CA 1
ATOM 2297 C C . GLU B 1 109 ? 20.25 -8.852 -7.637 1 98.38 109 GLU B C 1
ATOM 2299 O O . GLU B 1 109 ? 21.219 -8.172 -7.98 1 98.38 109 GLU B O 1
ATOM 2304 N N . ARG B 1 110 ? 19.047 -8.422 -7.574 1 98.12 110 ARG B N 1
ATOM 2305 C CA . ARG B 1 110 ? 18.75 -7.035 -7.922 1 98.12 110 ARG B CA 1
ATOM 2306 C C . ARG B 1 110 ? 18.938 -6.117 -6.719 1 98.12 110 ARG B C 1
ATOM 2308 O O . ARG B 1 110 ? 18.594 -4.938 -6.773 1 98.12 110 ARG B O 1
ATOM 2315 N N . GLU B 1 111 ? 19.344 -6.637 -5.621 1 98.5 111 GLU B N 1
ATOM 2316 C CA . GLU B 1 111 ? 19.812 -5.918 -4.441 1 98.5 111 GLU B CA 1
ATOM 2317 C C . GLU B 1 111 ? 18.656 -5.227 -3.717 1 98.5 111 GLU B C 1
ATOM 2319 O O . GLU B 1 111 ? 18.812 -4.117 -3.203 1 98.5 111 GLU B O 1
ATOM 2324 N N . TYR B 1 112 ? 17.516 -5.785 -3.812 1 98.81 112 TYR B N 1
ATOM 2325 C CA . TYR B 1 112 ? 16.438 -5.305 -2.959 1 98.81 112 TYR B CA 1
ATOM 2326 C C . TYR B 1 112 ? 16.734 -5.602 -1.492 1 98.81 112 TYR B C 1
ATOM 2328 O O . TYR B 1 112 ? 17.438 -6.566 -1.176 1 98.81 112 TYR B O 1
ATOM 2336 N N . MET B 1 113 ? 16.234 -4.766 -0.636 1 98.94 113 MET B N 1
ATOM 2337 C CA . MET B 1 113 ? 16.453 -4.883 0.801 1 98.94 113 MET B CA 1
ATOM 2338 C C . MET B 1 113 ? 15.352 -5.691 1.467 1 98.94 113 MET B C 1
ATOM 2340 O O . MET B 1 113 ? 15.609 -6.484 2.371 1 98.94 113 MET B O 1
ATOM 2344 N N . THR B 1 114 ? 14.125 -5.465 1.08 1 98.94 114 THR B N 1
ATOM 2345 C CA . THR B 1 114 ? 12.969 -6.059 1.741 1 98.94 114 THR B CA 1
ATOM 2346 C C . THR B 1 114 ? 11.977 -6.59 0.714 1 98.94 114 THR B C 1
ATOM 2348 O O . THR B 1 114 ? 11.578 -5.871 -0.205 1 98.94 114 THR B O 1
ATOM 2351 N N . LEU B 1 115 ? 11.641 -7.812 0.756 1 98.94 115 LEU B N 1
ATOM 2352 C CA . LEU B 1 115 ? 10.586 -8.453 -0.03 1 98.94 115 LEU B CA 1
ATOM 2353 C C . LEU B 1 115 ? 9.328 -8.641 0.805 1 98.94 115 LEU B C 1
ATOM 2355 O O . LEU B 1 115 ? 9.375 -9.258 1.871 1 98.94 115 LEU B O 1
ATOM 2359 N N . ILE B 1 116 ? 8.211 -8.094 0.352 1 98.94 116 ILE B N 1
ATOM 2360 C CA . ILE B 1 116 ? 6.988 -8.031 1.146 1 98.94 116 ILE B CA 1
ATOM 2361 C C . ILE B 1 116 ? 5.883 -8.828 0.45 1 98.94 116 ILE B C 1
ATOM 2363 O O . ILE B 1 116 ? 5.836 -8.883 -0.781 1 98.94 116 ILE B O 1
ATOM 2367 N N . ALA B 1 117 ? 5.062 -9.414 1.202 1 98.88 117 ALA B N 1
ATOM 2368 C CA . ALA B 1 117 ? 3.844 -10.055 0.711 1 98.88 117 ALA B CA 1
ATOM 2369 C C . ALA B 1 117 ? 2.625 -9.594 1.504 1 98.88 117 ALA B C 1
ATOM 2371 O O . ALA B 1 117 ? 2.629 -9.625 2.736 1 98.88 117 ALA B O 1
ATOM 2372 N N . GLY B 1 118 ? 1.659 -9.055 0.837 1 98.81 118 GLY B N 1
ATOM 2373 C CA . GLY B 1 118 ? 0.328 -8.914 1.404 1 98.81 118 GLY B CA 1
ATOM 2374 C C . GLY B 1 118 ? -0.54 -10.141 1.203 1 98.81 118 GLY B C 1
ATOM 2375 O O . GLY B 1 118 ? -0.803 -10.539 0.068 1 98.81 118 GLY B O 1
ATOM 2376 N N . ILE B 1 119 ? -0.918 -10.766 2.273 1 98.81 119 ILE B N 1
ATOM 2377 C CA . ILE B 1 119 ? -1.623 -12.039 2.234 1 98.81 119 ILE B CA 1
ATOM 2378 C C . ILE B 1 119 ? -2.908 -11.945 3.055 1 98.81 119 ILE B C 1
ATOM 2380 O O . ILE B 1 119 ? -2.896 -11.445 4.184 1 98.81 119 ILE B O 1
ATOM 2384 N N . ASP B 1 120 ? -4.023 -12.43 2.445 1 98.81 120 ASP B N 1
ATOM 2385 C CA . ASP B 1 120 ? -5.195 -12.578 3.303 1 98.81 120 ASP B CA 1
ATOM 2386 C C . ASP B 1 120 ? -4.859 -13.391 4.555 1 98.81 120 ASP B C 1
ATOM 2388 O O . ASP B 1 120 ? -4.254 -14.461 4.465 1 98.81 120 ASP B O 1
ATOM 2392 N N . ALA B 1 121 ? -5.289 -12.898 5.68 1 98.69 121 ALA B N 1
ATOM 2393 C CA . ALA B 1 121 ? -4.859 -13.469 6.953 1 98.69 121 ALA B CA 1
ATOM 2394 C C . ALA B 1 121 ? -5.387 -14.891 7.125 1 98.69 121 ALA B C 1
ATOM 2396 O O . ALA B 1 121 ? -4.855 -15.664 7.926 1 98.69 121 ALA B O 1
ATOM 2397 N N . GLU B 1 122 ? -6.379 -15.281 6.422 1 98.06 122 GLU B N 1
ATOM 2398 C CA . GLU B 1 122 ? -6.965 -16.609 6.543 1 98.06 122 GLU B CA 1
ATOM 2399 C C . GLU B 1 122 ? -6.391 -17.562 5.5 1 98.06 122 GLU B C 1
ATOM 2401 O O . GLU B 1 122 ? -6.754 -18.75 5.465 1 98.06 122 GLU B O 1
ATOM 2406 N N . ASN B 1 123 ? -5.559 -17.047 4.605 1 97.62 123 ASN B N 1
ATOM 2407 C CA . ASN B 1 123 ? -4.93 -17.891 3.598 1 97.62 123 ASN B CA 1
ATOM 2408 C C . ASN B 1 123 ? -3.762 -18.688 4.18 1 97.62 123 ASN B C 1
ATOM 2410 O O . ASN B 1 123 ? -2.6 -18.391 3.891 1 97.62 123 ASN B O 1
ATOM 2414 N N . GLU B 1 124 ? -4.062 -19.688 4.863 1 97.31 124 GLU B N 1
ATOM 2415 C CA . GLU B 1 124 ? -3.096 -20.469 5.637 1 97.31 124 GLU B CA 1
ATOM 2416 C C . GLU B 1 124 ? -2.031 -21.078 4.73 1 97.31 124 GLU B C 1
ATOM 2418 O O . GLU B 1 124 ? -0.861 -21.156 5.109 1 97.31 124 GLU B O 1
ATOM 2423 N N . LYS B 1 125 ? -2.432 -21.531 3.621 1 95.62 125 LYS B N 1
ATOM 2424 C CA . LYS B 1 125 ? -1.492 -22.156 2.699 1 95.62 125 LYS B CA 1
ATOM 2425 C C . LYS B 1 125 ? -0.435 -21.172 2.227 1 95.62 125 LYS B C 1
ATOM 2427 O O . LYS B 1 125 ? 0.758 -21.484 2.215 1 95.62 125 LYS B O 1
ATOM 2432 N N . SER B 1 126 ? -0.87 -20 1.839 1 97.62 126 SER B N 1
ATOM 2433 C CA . SER B 1 126 ? 0.066 -18.969 1.408 1 97.62 126 SER B CA 1
ATOM 2434 C C . SER B 1 126 ? 0.985 -18.547 2.551 1 97.62 126 SER B C 1
ATOM 2436 O O . SER B 1 126 ? 2.189 -18.375 2.352 1 97.62 126 SER B O 1
ATOM 2438 N N . ILE B 1 127 ? 0.423 -18.391 3.713 1 98.38 127 ILE B N 1
ATOM 2439 C CA . ILE B 1 127 ? 1.195 -18 4.891 1 98.38 127 ILE B CA 1
ATOM 2440 C C . ILE B 1 127 ? 2.275 -19.047 5.16 1 98.38 127 ILE B C 1
ATOM 2442 O O . ILE B 1 127 ? 3.445 -18.703 5.348 1 98.38 127 ILE B O 1
ATOM 2446 N N . ALA B 1 128 ? 1.898 -20.297 5.125 1 97.69 128 ALA B N 1
ATOM 2447 C CA . ALA B 1 128 ? 2.842 -21.391 5.367 1 97.69 128 ALA B CA 1
ATOM 2448 C C . ALA B 1 128 ? 3.965 -21.391 4.332 1 97.69 128 ALA B C 1
ATOM 2450 O O . ALA B 1 128 ? 5.133 -21.578 4.676 1 97.69 128 ALA B O 1
ATOM 2451 N N . LEU B 1 129 ? 3.623 -21.219 3.102 1 97.25 129 LEU B N 1
ATOM 2452 C CA . LEU B 1 129 ? 4.621 -21.125 2.041 1 97.25 129 LEU B CA 1
ATOM 2453 C C . LEU B 1 129 ? 5.652 -20.047 2.359 1 97.25 129 LEU B C 1
ATOM 2455 O O . LEU B 1 129 ? 6.859 -20.297 2.287 1 97.25 129 LEU B O 1
ATOM 2459 N N . HIS B 1 130 ? 5.195 -18.891 2.732 1 98.62 130 HIS B N 1
ATOM 2460 C CA . HIS B 1 130 ? 6.082 -17.766 3 1 98.62 130 HIS B CA 1
ATOM 2461 C C . HIS B 1 130 ? 6.941 -18.016 4.234 1 98.62 130 HIS B C 1
ATOM 2463 O O . HIS B 1 130 ? 8.148 -17.766 4.219 1 98.62 130 HIS B O 1
ATOM 2469 N N . GLN B 1 131 ? 6.309 -18.5 5.254 1 98.44 131 GLN B N 1
ATOM 2470 C CA . GLN B 1 131 ? 7.051 -18.797 6.477 1 98.44 131 GLN B CA 1
ATOM 2471 C C . GLN B 1 131 ? 8.156 -19.828 6.219 1 98.44 131 GLN B C 1
ATOM 2473 O O . GLN B 1 131 ? 9.242 -19.719 6.789 1 98.44 131 GLN B O 1
ATOM 2478 N N . ASN B 1 132 ? 7.898 -20.766 5.355 1 97.88 132 ASN B N 1
ATOM 2479 C CA . ASN B 1 132 ? 8.875 -21.797 5.004 1 97.88 132 ASN B CA 1
ATOM 2480 C C . ASN B 1 132 ? 10.109 -21.188 4.336 1 97.88 132 ASN B C 1
ATOM 2482 O O . ASN B 1 132 ? 11.18 -21.797 4.332 1 97.88 132 ASN B O 1
ATOM 2486 N N . TYR B 1 133 ? 9.961 -20.031 3.832 1 98.12 133 TYR B N 1
ATOM 2487 C CA . TYR B 1 133 ? 11.086 -19.391 3.154 1 98.12 133 TYR B CA 1
ATOM 2488 C C . TYR B 1 133 ? 11.641 -18.234 3.988 1 98.12 133 TYR B C 1
ATOM 2490 O O . TYR B 1 133 ? 12.375 -17.391 3.477 1 98.12 133 TYR B O 1
ATOM 2498 N N . GLY B 1 134 ? 11.234 -18.188 5.215 1 98.44 134 GLY B N 1
ATOM 2499 C CA . GLY B 1 134 ? 11.875 -17.281 6.148 1 98.44 134 GLY B CA 1
ATOM 2500 C C . GLY B 1 134 ? 11.164 -15.938 6.273 1 98.44 134 GLY B C 1
ATOM 2501 O O . GLY B 1 134 ? 11.633 -15.047 6.977 1 98.44 134 GLY B O 1
ATOM 2502 N N . PHE B 1 135 ? 10.055 -15.805 5.59 1 98.94 135 PHE B N 1
ATOM 2503 C CA . PHE B 1 135 ? 9.281 -14.586 5.805 1 98.94 135 PHE B CA 1
ATOM 2504 C C . PHE B 1 135 ? 8.766 -14.516 7.234 1 98.94 135 PHE B C 1
ATOM 2506 O O . PHE B 1 135 ? 8.352 -15.531 7.801 1 98.94 135 PHE B O 1
ATOM 2513 N N . VAL B 1 136 ? 8.711 -13.328 7.758 1 98.81 136 VAL B N 1
ATOM 2514 C CA . VAL B 1 136 ? 8.227 -13.109 9.117 1 98.81 136 VAL B CA 1
ATOM 2515 C C . VAL B 1 136 ? 6.996 -12.211 9.094 1 98.81 136 VAL B C 1
ATOM 2517 O O . VAL B 1 136 ? 6.918 -11.273 8.305 1 98.81 136 VAL B O 1
ATOM 2520 N N . HIS B 1 137 ? 6.098 -12.508 9.977 1 98.88 137 HIS B N 1
ATOM 2521 C CA . HIS B 1 137 ? 4.898 -11.68 10.102 1 98.88 137 HIS B CA 1
ATOM 2522 C C . HIS B 1 137 ? 5.254 -10.25 10.484 1 98.88 137 HIS B C 1
ATOM 2524 O O . HIS B 1 137 ? 5.973 -10.023 11.461 1 98.88 137 HIS B O 1
ATOM 2530 N N . ALA B 1 138 ? 4.75 -9.32 9.703 1 98.88 138 ALA B N 1
ATOM 2531 C CA . ALA B 1 138 ? 5.105 -7.922 9.906 1 98.88 138 ALA B CA 1
ATOM 2532 C C . ALA B 1 138 ? 3.902 -7.121 10.406 1 98.88 138 ALA B C 1
ATOM 2534 O O . ALA B 1 138 ? 4.027 -5.938 10.727 1 98.88 138 ALA B O 1
ATOM 2535 N N . GLY B 1 139 ? 2.771 -7.711 10.484 1 98.69 139 GLY B N 1
ATOM 2536 C CA . GLY B 1 139 ? 1.57 -7.07 10.992 1 98.69 139 GLY B CA 1
ATOM 2537 C C . GLY B 1 139 ? 0.328 -7.406 10.188 1 98.69 139 GLY B C 1
ATOM 2538 O O . GLY B 1 139 ? 0.421 -8.008 9.117 1 98.69 139 GLY B O 1
ATOM 2539 N N . THR B 1 140 ? -0.807 -7.062 10.727 1 98.94 140 THR B N 1
ATOM 2540 C CA . THR B 1 140 ? -2.1 -7.348 10.109 1 98.94 140 THR B CA 1
ATOM 2541 C C . THR B 1 140 ? -3.016 -6.129 10.188 1 98.94 140 THR B C 1
ATOM 2543 O O . THR B 1 140 ? -3.225 -5.57 11.266 1 98.94 140 THR B O 1
ATOM 2546 N N . ILE B 1 141 ? -3.48 -5.676 9.07 1 98.94 141 ILE B N 1
ATOM 2547 C CA . ILE B 1 141 ? -4.566 -4.703 9.031 1 98.94 141 ILE B CA 1
ATOM 2548 C C . ILE B 1 141 ? -5.91 -5.422 9.133 1 98.94 141 ILE B C 1
ATOM 2550 O O . ILE B 1 141 ? -6.254 -6.227 8.258 1 98.94 141 ILE B O 1
ATOM 2554 N N . LYS B 1 142 ? -6.641 -5.141 10.172 1 98.88 142 LYS B N 1
ATOM 2555 C CA . LYS B 1 142 ? -7.945 -5.762 10.375 1 98.88 142 LYS B CA 1
ATOM 2556 C C . LYS B 1 142 ? -9.016 -5.086 9.508 1 98.88 142 LYS B C 1
ATOM 2558 O O . LYS B 1 142 ? -9.008 -3.863 9.352 1 98.88 142 LYS B O 1
ATOM 2563 N N . LYS B 1 143 ? -9.93 -5.953 8.945 1 98.88 143 LYS B N 1
ATOM 2564 C CA . LYS B 1 143 ? -11.039 -5.484 8.117 1 98.88 143 LYS B CA 1
ATOM 2565 C C . LYS B 1 143 ? -10.547 -4.551 7.016 1 98.88 143 LYS B C 1
ATOM 2567 O O . LYS B 1 143 ? -11.117 -3.479 6.805 1 98.88 143 LYS B O 1
ATOM 2572 N N . ALA B 1 144 ? -9.461 -4.98 6.336 1 98.81 144 ALA B N 1
ATOM 2573 C CA . ALA B 1 144 ? -8.836 -4.211 5.266 1 98.81 144 ALA B CA 1
ATOM 2574 C C . ALA B 1 144 ? -9.711 -4.211 4.012 1 98.81 144 ALA B C 1
ATOM 2576 O O . ALA B 1 144 ? -9.672 -3.262 3.223 1 98.81 144 ALA B O 1
ATOM 2577 N N . GLY B 1 145 ? -10.406 -5.281 3.854 1 98.62 145 GLY B N 1
ATOM 2578 C CA . GLY B 1 145 ? -11.234 -5.449 2.672 1 98.62 145 GLY B CA 1
ATOM 2579 C C . GLY B 1 145 ? -12.531 -6.188 2.955 1 98.62 145 GLY B C 1
ATOM 2580 O O . GLY B 1 145 ? -12.766 -6.641 4.078 1 98.62 145 GLY B O 1
ATOM 2581 N N . TYR B 1 146 ? -13.391 -6.254 2.014 1 98.81 146 TYR B N 1
ATOM 2582 C CA . TYR B 1 146 ? -14.672 -6.953 2.078 1 98.81 146 TYR B CA 1
ATOM 2583 C C . TYR B 1 146 ? -14.906 -7.773 0.816 1 98.81 146 TYR B C 1
ATOM 2585 O O . TYR B 1 146 ? -14.914 -7.234 -0.292 1 98.81 146 TYR B O 1
ATOM 2593 N N . LYS B 1 147 ? -15.039 -9.008 0.927 1 98.69 147 LYS B N 1
ATOM 2594 C CA . LYS B 1 147 ? -15.25 -9.945 -0.171 1 98.69 147 LYS B CA 1
ATOM 2595 C C . LYS B 1 147 ? -15.867 -11.25 0.33 1 98.69 147 LYS B C 1
ATOM 2597 O O . LYS B 1 147 ? -15.57 -11.695 1.439 1 98.69 147 LYS B O 1
ATOM 2602 N N . PHE B 1 148 ? -16.719 -11.875 -0.513 1 98.44 148 PHE B N 1
ATOM 2603 C CA . PHE B 1 148 ? -17.469 -13.094 -0.187 1 98.44 148 PHE B CA 1
ATOM 2604 C C . PHE B 1 148 ? -18.297 -12.898 1.074 1 98.44 148 PHE B C 1
ATOM 2606 O O . PHE B 1 148 ? -18.344 -13.781 1.937 1 98.44 148 PHE B O 1
ATOM 2613 N N . ASN B 1 149 ? -18.797 -11.719 1.272 1 97.88 149 ASN B N 1
ATOM 2614 C CA . ASN B 1 149 ? -19.719 -11.32 2.326 1 97.88 149 ASN B CA 1
ATOM 2615 C C . ASN B 1 149 ? -19.062 -11.375 3.703 1 97.88 149 ASN B C 1
ATOM 2617 O O . ASN B 1 149 ? -19.719 -11.688 4.695 1 97.88 149 ASN B O 1
ATOM 2621 N N . LYS B 1 150 ? -17.828 -11.102 3.699 1 98.06 150 LYS B N 1
ATOM 2622 C CA . LYS B 1 150 ? -17.141 -11.031 4.984 1 98.06 150 LYS B CA 1
ATOM 2623 C C . LYS B 1 150 ? -16 -10.008 4.949 1 98.06 150 LYS B C 1
ATOM 2625 O O . LYS B 1 150 ? -15.469 -9.703 3.883 1 98.06 150 LYS B O 1
ATOM 2630 N N . TRP B 1 151 ? -15.719 -9.492 6.094 1 98.62 151 TRP B N 1
ATOM 2631 C CA . TRP B 1 151 ? -14.547 -8.633 6.25 1 98.62 151 TRP B CA 1
ATOM 2632 C C . TRP B 1 151 ? -13.266 -9.461 6.234 1 98.62 151 TRP B C 1
ATOM 2634 O O . TRP B 1 151 ? -13.203 -10.531 6.836 1 98.62 151 TRP B O 1
ATOM 2644 N N . LEU B 1 152 ? -12.273 -8.93 5.555 1 98.81 152 LEU B N 1
ATOM 2645 C CA . LEU B 1 152 ? -11.008 -9.633 5.379 1 98.81 152 LEU B CA 1
ATOM 2646 C C . LEU B 1 152 ? -9.867 -8.875 6.059 1 98.81 152 LEU B C 1
ATOM 2648 O O . LEU B 1 152 ? -9.805 -7.648 5.98 1 98.81 152 LEU B O 1
ATOM 2652 N N . ASP B 1 153 ? -9.055 -9.625 6.738 1 98.94 153 ASP B N 1
ATOM 2653 C CA . ASP B 1 153 ? -7.832 -9.086 7.328 1 98.94 153 ASP B CA 1
ATOM 2654 C C . ASP B 1 153 ? -6.633 -9.289 6.402 1 98.94 153 ASP B C 1
ATOM 2656 O O . ASP B 1 153 ? -6.441 -10.383 5.867 1 98.94 153 ASP B O 1
ATOM 2660 N N . LEU B 1 154 ? -5.871 -8.242 6.18 1 98.94 154 LEU B N 1
ATOM 2661 C CA . LEU B 1 154 ? -4.668 -8.305 5.355 1 98.94 154 LEU B CA 1
ATOM 2662 C C . LEU B 1 154 ? -3.42 -8.445 6.219 1 98.94 154 LEU B C 1
ATOM 2664 O O . LEU B 1 154 ? -3.09 -7.539 6.988 1 98.94 154 LEU B O 1
ATOM 2668 N N . ALA B 1 155 ? -2.719 -9.5 6.094 1 98.94 155 ALA B N 1
ATOM 2669 C CA . ALA B 1 155 ? -1.467 -9.727 6.812 1 98.94 155 ALA B CA 1
ATOM 2670 C C . ALA B 1 155 ? -0.264 -9.43 5.922 1 98.94 155 ALA B C 1
ATOM 2672 O O . ALA B 1 155 ? -0.239 -9.82 4.75 1 98.94 155 ALA B O 1
ATOM 2673 N N . PHE B 1 156 ? 0.67 -8.789 6.496 1 98.94 156 PHE B N 1
ATOM 2674 C CA . PHE B 1 156 ? 1.931 -8.555 5.801 1 98.94 156 PHE B CA 1
ATOM 2675 C C . PHE B 1 156 ? 3.018 -9.484 6.324 1 98.94 156 PHE B C 1
ATOM 2677 O O . PHE B 1 156 ? 3.139 -9.688 7.535 1 98.94 156 PHE B O 1
ATOM 2684 N N . TYR B 1 157 ? 3.723 -10.086 5.465 1 98.94 157 TYR B N 1
ATOM 2685 C CA . TYR B 1 157 ? 4.941 -10.836 5.738 1 98.94 157 TYR B CA 1
ATOM 2686 C C . TYR B 1 157 ? 6.129 -10.242 4.988 1 98.94 157 TYR B C 1
ATOM 2688 O O . TYR B 1 157 ? 5.992 -9.805 3.846 1 98.94 157 TYR B O 1
ATOM 2696 N N . GLN B 1 158 ? 7.266 -10.219 5.621 1 98.94 158 GLN B N 1
ATOM 2697 C CA . GLN B 1 158 ? 8.43 -9.672 4.934 1 98.94 158 GLN B CA 1
ATOM 2698 C C . GLN B 1 158 ? 9.633 -10.609 5.055 1 98.94 158 GLN B C 1
ATOM 2700 O O . GLN B 1 158 ? 9.711 -11.406 5.988 1 98.94 158 GLN B O 1
ATOM 2705 N N . LEU B 1 159 ? 10.469 -10.562 4.129 1 98.94 159 LEU B N 1
ATOM 2706 C CA . LEU B 1 159 ? 11.781 -11.195 4.105 1 98.94 159 LEU B CA 1
ATOM 2707 C C . LEU B 1 159 ? 12.891 -10.164 3.92 1 98.94 159 LEU B C 1
ATOM 2709 O O . LEU B 1 159 ? 12.883 -9.414 2.939 1 98.94 159 LEU B O 1
ATOM 2713 N N . GLU B 1 160 ? 13.742 -10.039 4.902 1 98.88 160 GLU B N 1
ATOM 2714 C CA . GLU B 1 160 ? 14.906 -9.164 4.762 1 98.88 160 GLU B CA 1
ATOM 2715 C C . GLU B 1 160 ? 15.984 -9.805 3.896 1 98.88 160 GLU B C 1
ATOM 2717 O O . GLU B 1 160 ? 16.391 -10.945 4.148 1 98.88 160 GLU B O 1
ATOM 2722 N N . LEU B 1 161 ? 16.344 -9.133 2.883 1 98.62 161 LEU B N 1
ATOM 2723 C CA . LEU B 1 161 ? 17.391 -9.617 1.972 1 98.62 161 LEU B C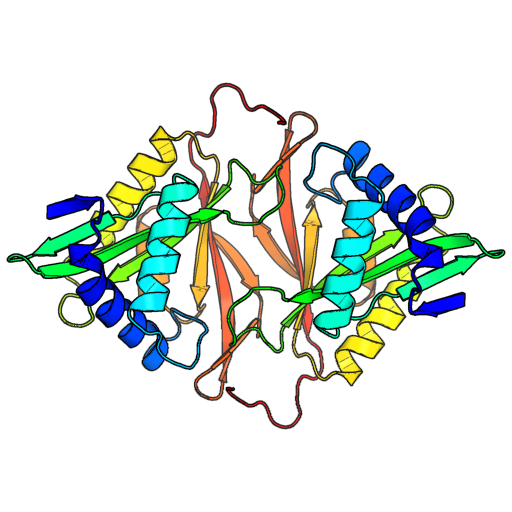A 1
ATOM 2724 C C . LEU B 1 161 ? 18.703 -8.914 2.236 1 98.62 161 LEU B C 1
ATOM 2726 O O . LEU B 1 161 ? 18.969 -8.484 3.361 1 98.62 161 LEU B O 1
ATOM 2730 N N . ASN B 1 162 ? 19.625 -8.93 1.282 1 97 162 ASN B N 1
ATOM 2731 C CA . ASN B 1 162 ? 20.953 -8.367 1.534 1 97 162 ASN B CA 1
ATOM 2732 C C . ASN B 1 162 ? 20.984 -6.867 1.268 1 97 162 ASN B C 1
ATOM 2734 O O . ASN B 1 162 ? 21.781 -6.145 1.87 1 97 162 ASN B O 1
ATOM 2738 N N . GLY B 1 163 ? 20.062 -6.387 0.4 1 97.81 163 GLY B N 1
ATOM 2739 C CA . GLY B 1 163 ? 20.047 -4.973 0.056 1 97.81 163 GLY B CA 1
ATOM 2740 C C . GLY B 1 163 ? 21.203 -4.559 -0.829 1 97.81 163 GLY B C 1
ATOM 2741 O O . GLY B 1 163 ? 21.984 -5.402 -1.276 1 97.81 163 GLY B O 1
ATOM 2742 N N . PRO B 1 164 ? 21.219 -3.283 -1.12 1 97.88 164 PRO B N 1
ATOM 2743 C CA . PRO B 1 164 ? 22.297 -2.76 -1.962 1 97.88 164 PRO B CA 1
ATOM 2744 C C . PRO B 1 164 ? 23.625 -2.627 -1.211 1 97.88 164 PRO B C 1
ATOM 2746 O O . PRO B 1 164 ? 23.625 -2.318 -0.017 1 97.88 164 PRO B O 1
ATOM 2749 N N . GLU B 1 165 ? 24.672 -2.842 -1.907 1 96.44 165 GLU B N 1
ATOM 2750 C CA . GLU B 1 165 ? 26 -2.617 -1.319 1 96.44 165 GLU B CA 1
ATOM 2751 C C . GLU B 1 165 ? 26.172 -1.155 -0.919 1 96.44 165 GLU B C 1
ATOM 2753 O O . GLU B 1 165 ? 26.672 -0.861 0.167 1 96.44 165 GLU B O 1
ATOM 2758 N N . ASN B 1 166 ? 25.75 -0.244 -1.793 1 96.69 166 ASN B N 1
ATOM 2759 C CA . ASN B 1 166 ? 25.812 1.197 -1.574 1 96.69 166 ASN B CA 1
ATOM 2760 C C . ASN B 1 166 ? 24.469 1.867 -1.833 1 96.69 166 ASN B C 1
ATOM 2762 O O . ASN B 1 166 ? 24.234 2.393 -2.922 1 96.69 166 ASN B O 1
ATOM 2766 N N . PRO B 1 167 ? 23.641 1.871 -0.816 1 97 167 PRO B N 1
ATOM 2767 C CA . PRO B 1 167 ? 22.328 2.49 -1.028 1 97 167 PRO B CA 1
ATOM 2768 C C . PRO B 1 167 ? 22.438 3.975 -1.378 1 97 167 PRO B C 1
ATOM 2770 O O . PRO B 1 167 ? 23.281 4.684 -0.839 1 97 167 PRO B O 1
ATOM 2773 N N . ILE B 1 168 ? 21.609 4.414 -2.324 1 95.38 168 ILE B N 1
ATOM 2774 C CA . ILE B 1 168 ? 21.609 5.809 -2.752 1 95.38 168 ILE B CA 1
ATOM 2775 C C . ILE B 1 168 ? 20.188 6.379 -2.637 1 95.38 168 ILE B C 1
ATOM 2777 O O . ILE B 1 168 ? 19.219 5.633 -2.645 1 95.38 168 ILE B O 1
ATOM 2781 N N . GLU B 1 169 ? 20.188 7.684 -2.387 1 95.5 169 GLU B N 1
ATOM 2782 C CA . GLU B 1 169 ? 18.922 8.398 -2.312 1 95.5 169 GLU B CA 1
ATOM 2783 C C . GLU B 1 169 ? 18.625 9.133 -3.615 1 95.5 169 GLU B C 1
ATOM 2785 O O . GLU B 1 169 ? 19.109 10.25 -3.824 1 95.5 169 GLU B O 1
ATOM 2790 N N . GLU B 1 170 ? 18.25 8.508 -4.684 1 84.75 170 GLU B N 1
ATOM 2791 C CA . GLU B 1 170 ? 17.922 9.148 -5.949 1 84.75 170 GLU B CA 1
ATOM 2792 C C . GLU B 1 170 ? 16.703 8.5 -6.605 1 84.75 170 GLU B C 1
ATOM 2794 O O . GLU B 1 170 ? 16.469 7.305 -6.43 1 84.75 170 GLU B O 1
#

pLDDT: mean 97.98, std 1.71, range [84.31, 98.94]

Nearest PDB structures (foldseek):
  4mbu-assembly1_A  TM=9.983E-01  e=3.925E-26  Staphylococcus aureus subsp. aureus Mu50
  4j3g-assembly2_C  TM=9.884E-01  e=3.351E-23  Brucella abortus 2308
  3dr8-assembly1_A  TM=9.662E-01  e=1.385E-21  unclassified
  1yr0-assembly2_D  TM=9.903E-01  e=6.704E-21  Agrobacterium fabrum str. C58
  3dr8-assembly1_B  TM=9.496E-01  e=1.010E-21  unclassified

Radius of gyration: 20.9 Å; Cα contacts (8 Å, |Δi|>4): 681; chains: 2; bounding box: 51×65×47 Å

Organism: Bacillus thuringiensis (NCBI:txid1428)

Secondary structure (DSSP, 8-state):
-EEE--GGGHHHHHHHHHHHHHH-SSS--SS---HHHHHHHHHHHHHHT--EEEEEETTEEEEEEEEEESSSSGGGTTEEEEEEEE-GGG-SSSHHHHHHHHHHHHHHHTT-SEEEEEEETT-HHHHHHHHHTT-EEEEEEEEEEEETTEEEEEEEEEEE----SS----/-EEE--GGGHHHHHHHHHHHHHH-SSS--SS---HHHHHHHHHHHHHHT--EEEEEETTEEEEEEEEEESSSSGGGTTEEEEEEEE-GGG-SSSHHHHHHHHHHHHHHHTT-SEEEEEEETT-HHHHHHHHHTT-EEEEEEEEEEEETTEEEEEEEEEEE----SS----

Foldseek 3Di:
DKDFDDLVQLVLVQVQVQCCQPPHPQDQHNHRDDSVVSVVVVVVCVVVPWTKMFDDDPNHTFKIKTKAFPDDDQVSVLEIEMDITGHPVCPPPCRSVVNVVVHLVVSQVVFRFKYKYWGWPPPVVVVVSCVVVPWDWDDKDWQPHDDPHDRIIITMTMDGHRHDPDDDRD/DKDFDDLVQLVLVQVQVQCCQPPHPQDQHNHRDDSVVSVVVVVVCVVVPWTKMFDDDPNHTFKIKTKAFPDDDQVSVLEIEMDITGHPVCPPPCRSVVNVVVHLVVSQVVQRFKYKYWGWPPPVVVVVSCVVVPWDWPDKDWQPHADPHDRIIITMTMDGHRHDPDDDRD

Solvent-accessible surface area (backbone atoms only — not comparable to full-atom values): 18283 Å² total; per-residue (Å²): 90,77,43,75,62,56,81,86,44,47,67,44,52,48,51,41,50,34,48,35,27,69,73,43,66,82,32,54,41,79,70,70,79,55,70,66,54,51,49,52,51,50,50,50,34,53,73,71,68,36,61,44,38,27,34,40,56,96,93,32,60,46,29,38,32,37,47,43,71,61,54,89,49,58,21,22,74,38,19,31,29,47,53,76,48,58,25,81,90,53,58,94,66,57,53,66,56,54,49,49,52,52,50,52,51,51,43,46,75,70,26,27,28,22,44,33,33,81,37,40,64,80,42,56,69,62,52,49,57,40,45,75,72,62,31,39,84,27,30,44,43,68,46,37,27,43,58,94,89,37,74,32,36,38,23,33,30,36,31,80,54,79,26,51,95,74,79,74,86,118,87,79,44,74,62,52,81,87,46,46,66,42,52,48,53,43,50,33,48,34,26,69,72,43,68,81,34,53,42,77,69,68,78,54,70,68,54,52,49,52,51,50,52,50,35,54,74,72,68,37,60,44,38,27,34,40,55,95,93,33,61,47,27,39,33,37,46,42,71,61,54,89,47,60,22,22,74,40,18,31,30,45,52,78,49,59,24,82,90,55,58,94,66,58,54,65,56,54,49,48,52,52,51,52,51,53,41,45,74,69,25,28,28,21,44,32,32,81,37,40,63,80,42,56,68,62,51,51,57,42,45,74,72,60,31,39,84,27,32,43,43,69,45,39,28,45,58,94,89,37,73,34,36,38,23,32,34,35,31,81,54,79,27,51,95,74,80,74,86,121

InterPro domains:
  IPR000182 GNAT domain [PF00583] (31-135)
  IPR000182 GNAT domain [PS51186] (1-153)
  IPR016181 Acyl-CoA N-acyltransferase [SSF55729] (1-163)